Protein AF-A0A8S3VLT4-F1 (afdb_monomer)

pLDDT: mean 90.47, std 10.66, range [29.64, 97.94]

Organism: Mytilus edulis (NCBI:txid6550)

Sequence (235 aa):
MTTLDLNTYIQVQKKDVDQKLFLTAETSLQKIIKVVENHSSICNGHFSIKKLTPKGHVAAVRFNCDTDKHHSMLWSSSPYLPNGEYLANLRTFHGYICSGMLSVHYNRFANAAKIRHINKQKQQYMFQRYKNHIEQQYNESIESAVLEEIGMYDELTGINIMTDARHGWRKNAKDSSVVAIGEKIHKVLKCEHITKSDDSVSQRHEKLGTQRIYHYLEEQDIQVNVHSHDLKFEY

Radius of gyration: 27.28 Å; Cα contacts (8 Å, |Δi|>4): 319; chains: 1; bounding box: 60×40×78 Å

Secondary structure (DSSP, 8-state):
-------------GGGTTPPB----HHHHHHHHHHHHHHHTT-S--EEEEEEEEETTEEEEEEEESS-TT-EEEEESSPBPTTS-BHHHHHHHHHHHHTT--HHHHHHHHHHTTB----HHHHHHHHHHHHHHHHHHHHHHHHHHHHHHHTT-TT-S-EEEEEEEEE-SSTT-SEEEEEEEETTT--EEEEEEEETTT-S-GGGHHHHHHHHHHHHHHHTT--EEEEEE------

Nearest PDB structures (foldseek):
  6ozs-assembly1_A  TM=4.807E-01  e=3.535E-01  Mus musculus
  8fn2-assembly1_Q  TM=4.207E-01  e=2.064E-01  Borreliella burgdorferi B31
  6ozq-assembly1_A  TM=4.936E-01  e=5.371E-01  Mus musculus
  2pnz-assembly1_A  TM=4.239E-01  e=2.698E+00  Pyrococcus abyssi
  4xuu-assembly1_D  TM=3.527E-01  e=4.100E+00  Homo sapiens

Mean predicted aligned error: 7.4 Å

Structure (mmCIF, N/CA/C/O backbone):
data_AF-A0A8S3VLT4-F1
#
_entry.id   AF-A0A8S3VLT4-F1
#
loop_
_atom_site.group_PDB
_atom_site.id
_atom_site.type_symbol
_atom_site.label_atom_id
_atom_site.label_alt_id
_atom_site.label_comp_id
_atom_site.label_asym_id
_atom_site.label_entity_id
_atom_site.label_seq_id
_atom_site.pdbx_PDB_ins_code
_atom_site.Cartn_x
_atom_site.Cartn_y
_atom_site.Cartn_z
_atom_site.occupancy
_atom_site.B_iso_or_equiv
_atom_site.auth_seq_id
_atom_site.auth_comp_id
_atom_site.auth_asym_id
_atom_site.auth_atom_id
_atom_site.pdbx_PDB_model_num
ATOM 1 N N . MET A 1 1 ? 13.860 -20.037 -47.299 1.00 46.69 1 MET A N 1
ATOM 2 C CA . MET A 1 1 ? 12.750 -19.546 -46.457 1.00 46.69 1 MET A CA 1
ATOM 3 C C . MET A 1 1 ? 13.256 -19.478 -45.032 1.00 46.69 1 MET A C 1
ATOM 5 O O . MET A 1 1 ? 13.586 -20.516 -44.477 1.00 46.69 1 MET A O 1
ATOM 9 N N . THR A 1 2 ? 13.413 -18.281 -44.480 1.00 60.97 2 THR A N 1
ATOM 10 C CA . THR A 1 2 ? 13.720 -18.085 -43.059 1.00 60.97 2 THR A CA 1
ATOM 11 C C . THR A 1 2 ? 12.458 -18.410 -42.269 1.00 60.97 2 THR A C 1
ATOM 13 O O . THR A 1 2 ? 11.441 -17.739 -42.422 1.00 60.97 2 THR A O 1
ATOM 16 N N . THR A 1 3 ? 12.483 -19.484 -41.486 1.00 61.81 3 THR A N 1
ATOM 17 C CA . THR A 1 3 ? 11.421 -19.797 -40.526 1.00 61.81 3 THR A CA 1
ATOM 18 C C . THR A 1 3 ? 11.346 -18.679 -39.493 1.00 61.81 3 THR A C 1
ATOM 20 O O . THR A 1 3 ? 12.362 -18.346 -38.885 1.00 61.81 3 THR A O 1
ATOM 23 N N . LEU A 1 4 ? 10.159 -18.093 -39.308 1.00 71.56 4 LEU A N 1
ATOM 24 C CA . LEU A 1 4 ? 9.908 -17.203 -38.179 1.00 71.56 4 LEU A CA 1
ATOM 25 C C . LEU A 1 4 ? 10.062 -18.011 -36.889 1.00 71.56 4 LEU A C 1
ATOM 27 O O . LEU A 1 4 ? 9.310 -18.957 -36.658 1.00 71.56 4 LEU A O 1
ATOM 31 N N . ASP A 1 5 ? 11.027 -17.630 -36.058 1.00 77.12 5 ASP A N 1
ATOM 32 C CA . ASP A 1 5 ? 11.080 -18.093 -34.678 1.00 77.12 5 ASP A CA 1
ATOM 33 C C . ASP A 1 5 ? 10.006 -17.342 -33.882 1.00 77.12 5 ASP A C 1
ATOM 35 O O . ASP A 1 5 ? 10.125 -16.146 -33.614 1.00 77.12 5 ASP A O 1
ATOM 39 N N . LEU A 1 6 ? 8.909 -18.037 -33.584 1.00 81.12 6 LEU A N 1
ATOM 40 C CA . LEU A 1 6 ? 7.793 -17.518 -32.792 1.00 81.12 6 LEU A CA 1
ATOM 41 C C . LEU A 1 6 ? 7.941 -17.854 -31.302 1.00 81.12 6 LEU A C 1
ATOM 43 O O . LEU A 1 6 ? 7.006 -17.626 -30.530 1.00 81.12 6 LEU A O 1
ATOM 47 N N . ASN A 1 7 ? 9.076 -18.417 -30.876 1.00 81.81 7 ASN A N 1
ATOM 48 C CA . ASN A 1 7 ? 9.270 -18.774 -29.483 1.00 81.81 7 ASN A CA 1
ATOM 49 C C . ASN A 1 7 ? 9.505 -17.520 -28.631 1.00 81.81 7 ASN A C 1
ATOM 51 O O . ASN A 1 7 ? 10.539 -16.860 -28.706 1.00 81.81 7 ASN A O 1
ATOM 55 N N . THR A 1 8 ? 8.531 -17.193 -27.788 1.00 82.19 8 THR A N 1
ATOM 56 C CA . THR A 1 8 ? 8.594 -16.047 -26.871 1.00 82.19 8 THR A CA 1
ATOM 57 C C . THR A 1 8 ? 9.235 -16.393 -25.527 1.00 82.19 8 THR A C 1
ATOM 59 O O . THR A 1 8 ? 9.520 -15.496 -24.730 1.00 82.19 8 THR A O 1
ATOM 62 N N . TYR A 1 9 ? 9.484 -17.679 -25.259 1.00 85.50 9 TYR A N 1
ATOM 63 C CA . TYR A 1 9 ? 10.090 -18.139 -24.018 1.00 85.50 9 TYR A CA 1
ATOM 64 C C . TYR A 1 9 ? 11.610 -18.155 -24.130 1.00 85.50 9 TYR A C 1
ATOM 66 O O . TYR A 1 9 ? 12.191 -18.879 -24.936 1.00 85.50 9 TYR A O 1
ATOM 74 N N . ILE A 1 10 ? 12.263 -17.403 -23.247 1.00 87.19 10 ILE A N 1
ATOM 75 C CA . ILE A 1 10 ? 13.718 -17.410 -23.112 1.00 87.19 10 ILE A CA 1
ATOM 76 C C . ILE A 1 10 ? 14.067 -18.147 -21.823 1.00 87.19 10 ILE A C 1
ATOM 78 O O . ILE A 1 10 ? 13.782 -17.668 -20.723 1.00 87.19 10 ILE A O 1
ATOM 82 N N . GLN A 1 11 ? 14.704 -19.312 -21.947 1.00 90.06 11 GLN A N 1
ATOM 83 C CA . GLN A 1 11 ? 15.273 -19.996 -20.792 1.00 90.06 11 GLN A CA 1
ATOM 84 C C . GLN A 1 11 ? 16.496 -19.216 -20.300 1.00 90.06 11 GLN A C 1
ATOM 86 O O . GLN A 1 11 ? 17.502 -19.084 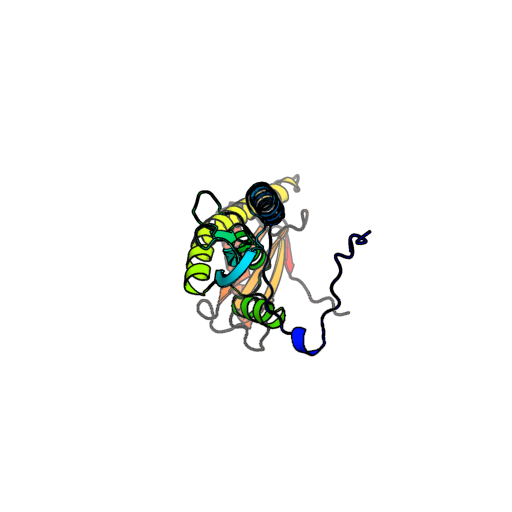-20.997 1.00 90.06 11 GLN A O 1
ATOM 91 N N . VAL A 1 12 ? 16.398 -18.683 -19.085 1.00 90.69 12 VAL A N 1
ATOM 92 C CA . VAL A 1 12 ? 17.454 -17.868 -18.480 1.00 90.69 12 VAL A CA 1
ATOM 93 C C . VAL A 1 12 ? 18.617 -18.763 -18.041 1.00 90.69 12 VAL A C 1
ATOM 95 O O . VAL A 1 12 ? 18.419 -19.819 -17.439 1.00 90.69 12 VAL A O 1
ATOM 98 N N . GLN A 1 13 ? 19.847 -18.339 -18.331 1.00 93.56 13 GLN A N 1
ATOM 99 C CA . GLN A 1 13 ? 21.063 -19.022 -17.888 1.00 93.56 13 GLN A CA 1
ATOM 100 C C . GLN A 1 13 ? 21.268 -18.833 -16.377 1.00 93.56 13 GLN A C 1
ATOM 102 O O . GLN A 1 13 ? 20.897 -17.805 -15.813 1.00 93.56 13 GLN A O 1
ATOM 107 N N . LYS A 1 14 ? 21.962 -19.768 -15.712 1.00 92.69 14 LYS A N 1
ATOM 108 C CA . LYS A 1 14 ? 22.226 -19.688 -14.258 1.00 92.69 14 LYS A CA 1
ATOM 109 C C . LYS A 1 14 ? 22.913 -18.381 -13.831 1.00 92.69 14 LYS A C 1
ATOM 111 O O . LYS A 1 14 ? 22.680 -17.905 -12.729 1.00 92.69 14 LYS A O 1
ATOM 116 N N . LYS A 1 15 ? 23.744 -17.792 -14.695 1.00 93.12 15 LYS A N 1
ATOM 117 C CA . LYS A 1 15 ? 24.433 -16.514 -14.436 1.00 93.12 15 LYS A CA 1
ATOM 118 C C . LYS A 1 15 ? 23.502 -15.291 -14.451 1.00 93.12 15 LYS A C 1
ATOM 120 O O . LYS A 1 15 ? 23.856 -14.262 -13.890 1.00 93.12 15 LYS A O 1
ATOM 125 N N . ASP A 1 16 ? 22.329 -15.411 -15.071 1.00 89.56 16 ASP A N 1
ATOM 126 C CA . ASP A 1 16 ? 21.404 -14.303 -15.329 1.00 89.56 16 ASP A CA 1
ATOM 127 C C . ASP A 1 16 ? 20.185 -14.320 -14.382 1.00 89.56 16 ASP A C 1
ATOM 129 O O . ASP A 1 16 ? 19.284 -13.490 -14.501 1.00 89.56 16 ASP A O 1
ATOM 133 N N . VAL A 1 17 ? 20.151 -15.234 -13.401 1.00 88.56 17 VAL A N 1
ATOM 134 C CA . VAL A 1 17 ? 19.040 -15.356 -12.431 1.00 88.56 17 VAL A CA 1
ATOM 135 C C . VAL A 1 17 ? 18.863 -14.117 -11.549 1.00 88.56 17 VAL A C 1
ATOM 137 O O . VAL A 1 17 ? 17.756 -13.834 -11.104 1.00 88.56 17 VAL A O 1
ATOM 140 N N . ASP A 1 18 ? 19.932 -13.347 -11.337 1.00 87.81 18 ASP A N 1
ATOM 141 C CA . ASP A 1 18 ? 19.933 -12.104 -10.555 1.00 87.81 18 ASP A CA 1
ATOM 142 C C . ASP A 1 18 ? 19.637 -10.852 -11.406 1.00 87.81 18 ASP A C 1
ATOM 144 O O . ASP A 1 18 ? 19.953 -9.720 -11.011 1.00 87.81 18 ASP A O 1
ATOM 148 N N . GLN A 1 19 ? 19.044 -11.022 -12.592 1.00 89.69 19 GLN A N 1
ATOM 149 C CA . GLN A 1 19 ? 18.658 -9.895 -13.434 1.00 89.69 19 GLN A CA 1
ATOM 150 C C . GLN A 1 19 ? 17.701 -8.933 -12.714 1.00 89.69 19 GLN A C 1
ATOM 152 O O . GLN A 1 19 ? 16.891 -9.302 -11.864 1.00 89.69 19 GLN A O 1
ATOM 157 N N . LYS A 1 20 ? 17.795 -7.649 -13.068 1.00 88.81 20 LYS A N 1
ATOM 158 C CA . LYS A 1 20 ? 16.944 -6.608 -12.482 1.00 88.81 20 LYS A CA 1
ATOM 159 C C . LYS A 1 20 ? 15.522 -6.753 -13.011 1.00 88.81 20 LYS A C 1
ATOM 161 O O . LYS A 1 20 ? 15.319 -6.690 -14.221 1.00 88.81 20 LYS A O 1
ATOM 166 N N . LEU A 1 21 ? 14.558 -6.844 -12.103 1.00 94.06 21 LEU A N 1
ATOM 167 C CA . LEU A 1 21 ? 13.145 -6.945 -12.444 1.00 94.06 21 LEU A CA 1
ATOM 168 C C . LEU A 1 21 ? 12.443 -5.590 -12.304 1.00 94.06 21 LEU A C 1
ATOM 170 O O . LEU A 1 21 ? 12.735 -4.795 -11.402 1.00 94.06 21 LEU A O 1
ATOM 174 N N . PHE A 1 22 ? 11.504 -5.339 -13.214 1.00 95.31 22 PHE A N 1
ATOM 175 C CA . PHE A 1 22 ? 10.683 -4.132 -13.257 1.00 95.31 22 PHE A CA 1
ATOM 176 C C . PHE A 1 22 ? 9.229 -4.504 -13.504 1.00 95.31 22 PHE A C 1
ATOM 178 O O . PHE A 1 22 ? 8.933 -5.469 -14.209 1.00 95.31 22 PHE A O 1
ATOM 185 N N . LEU A 1 23 ? 8.323 -3.710 -12.947 1.00 96.25 23 LEU A N 1
ATOM 186 C CA . LEU A 1 23 ? 6.898 -3.885 -13.172 1.00 96.25 23 LEU A CA 1
ATOM 187 C C . LEU A 1 23 ? 6.503 -3.202 -14.470 1.00 96.25 23 LEU A C 1
ATOM 189 O O . LEU A 1 23 ? 6.864 -2.046 -14.702 1.00 96.25 23 LEU A O 1
ATOM 193 N N . THR A 1 24 ? 5.737 -3.921 -15.285 1.00 97.06 24 THR A N 1
ATOM 194 C CA . THR A 1 24 ? 5.300 -3.431 -16.586 1.00 97.06 24 THR A CA 1
ATOM 195 C C . THR A 1 24 ? 3.781 -3.438 -16.685 1.00 97.06 24 THR A C 1
ATOM 197 O O . THR A 1 24 ? 3.134 -4.406 -16.299 1.00 97.06 24 THR A O 1
ATOM 200 N N . ALA A 1 25 ? 3.209 -2.348 -17.189 1.00 97.62 25 ALA A N 1
ATOM 201 C CA . ALA A 1 25 ? 1.794 -2.257 -17.517 1.00 97.62 25 ALA A CA 1
ATOM 202 C C . ALA A 1 25 ? 1.543 -2.731 -18.953 1.00 97.62 25 ALA A C 1
ATOM 204 O O . ALA A 1 25 ? 2.330 -2.447 -19.858 1.00 97.62 25 ALA A O 1
ATOM 205 N N . GLU A 1 26 ? 0.403 -3.379 -19.178 1.00 97.38 26 GLU A N 1
ATOM 206 C CA . GLU A 1 26 ? -0.002 -3.874 -20.497 1.00 97.38 26 GLU A CA 1
ATOM 207 C C . GLU A 1 26 ? 0.014 -2.772 -21.568 1.00 97.38 26 GLU A C 1
ATOM 209 O O . GLU A 1 26 ? 0.585 -2.942 -22.643 1.00 97.38 26 GLU A O 1
ATOM 214 N N . THR A 1 27 ? -0.517 -1.591 -21.248 1.00 97.12 27 THR A N 1
ATOM 215 C CA . THR A 1 27 ? -0.545 -0.447 -22.171 1.00 97.12 27 THR A CA 1
ATOM 216 C C . THR A 1 27 ? 0.854 0.032 -22.566 1.00 97.12 27 THR A C 1
ATOM 218 O O . THR A 1 27 ? 1.070 0.440 -23.708 1.00 97.12 27 THR A O 1
ATOM 221 N N . SER A 1 28 ? 1.834 -0.065 -21.662 1.00 97.44 28 SER A N 1
ATOM 222 C CA . SER A 1 28 ? 3.240 0.221 -21.965 1.00 97.44 28 SER A CA 1
ATOM 223 C C . SER A 1 28 ? 3.847 -0.815 -22.917 1.00 97.44 28 SER A C 1
ATOM 225 O O . SER A 1 28 ? 4.626 -0.429 -23.792 1.00 97.44 28 SER A O 1
ATOM 227 N N . LEU A 1 29 ? 3.489 -2.099 -22.791 1.00 96.69 29 LEU A N 1
ATOM 228 C CA . LEU A 1 29 ? 3.916 -3.153 -23.727 1.00 96.69 29 LEU A CA 1
ATOM 229 C C . LEU A 1 29 ? 3.300 -2.955 -25.114 1.00 96.69 29 LEU A C 1
ATOM 231 O O . LEU A 1 29 ? 4.009 -2.930 -26.115 1.00 96.69 29 LEU A O 1
ATOM 235 N N . GLN A 1 30 ? 1.994 -2.714 -25.187 1.00 97.06 30 GLN A N 1
ATOM 236 C CA . GLN A 1 30 ? 1.330 -2.432 -26.462 1.00 97.06 30 GLN A CA 1
ATOM 237 C C . GLN A 1 30 ? 1.942 -1.207 -27.154 1.00 97.06 30 GLN A C 1
ATOM 239 O O . GLN A 1 30 ? 2.112 -1.184 -28.373 1.00 97.06 30 GLN A O 1
ATOM 244 N N . LYS A 1 31 ? 2.314 -0.179 -26.379 1.00 95.94 31 LYS A N 1
ATOM 245 C CA . LYS A 1 31 ? 2.940 1.023 -26.932 1.00 95.94 31 LYS A CA 1
ATOM 246 C C . LYS A 1 31 ? 4.326 0.746 -27.512 1.00 95.94 31 LYS A C 1
ATOM 248 O O . LYS A 1 31 ? 4.621 1.315 -28.559 1.00 95.94 31 LYS A O 1
ATOM 253 N N . ILE A 1 32 ? 5.165 -0.084 -26.878 1.00 96.31 32 ILE A N 1
ATOM 254 C CA . ILE A 1 32 ? 6.497 -0.381 -27.436 1.00 96.31 32 ILE A CA 1
ATOM 255 C C . ILE A 1 32 ? 6.392 -1.181 -28.732 1.00 96.31 32 ILE A C 1
ATOM 257 O O . ILE A 1 32 ? 7.091 -0.844 -29.681 1.00 96.31 32 ILE A O 1
ATOM 261 N N . ILE A 1 33 ? 5.466 -2.143 -28.807 1.00 96.00 33 ILE A N 1
ATOM 262 C CA . ILE A 1 33 ? 5.213 -2.929 -30.024 1.00 96.00 33 ILE A CA 1
ATOM 263 C C . ILE A 1 33 ? 4.851 -1.993 -31.182 1.00 96.00 33 ILE A C 1
ATOM 265 O O . ILE A 1 33 ? 5.565 -1.959 -32.179 1.00 96.00 33 ILE A O 1
ATOM 269 N N . LYS A 1 34 ? 3.848 -1.123 -30.993 1.00 96.38 34 LYS A N 1
ATOM 270 C CA . LYS A 1 34 ? 3.429 -0.146 -32.016 1.00 96.38 34 LYS A CA 1
ATOM 271 C C . LYS A 1 34 ? 4.560 0.777 -32.469 1.00 96.38 34 LYS A C 1
ATOM 273 O O . LYS A 1 34 ? 4.626 1.159 -33.631 1.00 96.38 34 LYS A O 1
ATOM 278 N N . VAL A 1 35 ? 5.438 1.194 -31.554 1.00 95.06 35 VAL A N 1
ATOM 279 C CA . VAL A 1 35 ? 6.568 2.068 -31.908 1.00 95.06 35 VAL A CA 1
ATOM 280 C C . VAL A 1 35 ? 7.613 1.315 -32.732 1.00 95.06 35 VAL A C 1
ATOM 282 O O . VAL A 1 35 ? 8.141 1.881 -33.687 1.00 95.06 35 VAL A O 1
ATOM 285 N N . VAL A 1 36 ? 7.891 0.054 -32.396 1.00 95.25 36 VAL A N 1
ATOM 286 C CA . VAL A 1 36 ? 8.813 -0.797 -33.160 1.00 95.25 36 VAL A CA 1
ATOM 287 C C . VAL A 1 36 ? 8.248 -1.099 -34.549 1.00 95.25 36 VAL A C 1
ATOM 289 O O . VAL A 1 36 ? 8.971 -0.936 -35.529 1.00 95.25 36 VAL A O 1
ATOM 292 N N . GLU A 1 37 ? 6.962 -1.444 -34.652 1.00 95.75 37 GLU A N 1
ATOM 293 C CA . GLU A 1 37 ? 6.266 -1.653 -35.931 1.00 95.75 37 GLU A CA 1
ATOM 294 C C . GLU A 1 37 ? 6.347 -0.400 -36.813 1.00 95.75 37 GLU A C 1
ATOM 296 O O . GLU A 1 37 ? 6.832 -0.461 -37.944 1.00 95.75 37 GLU A O 1
ATOM 301 N N . ASN A 1 38 ? 5.986 0.765 -36.266 1.00 95.31 38 ASN A N 1
ATOM 302 C CA . ASN A 1 38 ? 6.064 2.030 -36.996 1.00 95.31 38 ASN A CA 1
ATOM 303 C C . ASN A 1 38 ? 7.494 2.347 -37.451 1.00 95.31 38 ASN A C 1
ATOM 305 O O . ASN A 1 38 ? 7.691 2.758 -38.590 1.00 95.31 38 ASN A O 1
ATOM 309 N N . HIS A 1 39 ? 8.500 2.134 -36.598 1.00 96.25 39 HIS A N 1
ATOM 310 C CA . HIS A 1 39 ? 9.898 2.342 -36.979 1.00 96.25 39 HIS A CA 1
ATOM 311 C C . HIS A 1 39 ? 10.328 1.413 -38.118 1.00 96.25 39 HIS A C 1
ATOM 313 O O . HIS A 1 39 ? 10.947 1.876 -39.073 1.00 96.25 39 HIS A O 1
ATOM 319 N N . SER A 1 40 ? 9.960 0.131 -38.053 1.00 94.88 40 SER A N 1
ATOM 320 C CA . SER A 1 40 ? 10.314 -0.849 -39.086 1.00 94.88 40 SER A CA 1
ATOM 321 C C . SER A 1 40 ? 9.724 -0.524 -40.463 1.00 94.88 40 SER A C 1
ATOM 323 O O . SER A 1 40 ? 10.303 -0.895 -41.477 1.00 94.88 40 SER A O 1
ATOM 325 N N . SER A 1 41 ? 8.617 0.228 -40.514 1.00 95.88 41 SER A N 1
ATOM 326 C CA . SER A 1 41 ? 8.016 0.674 -41.779 1.00 95.88 41 SER A CA 1
ATOM 327 C C . SER A 1 41 ? 8.801 1.784 -42.493 1.00 95.88 41 SER A C 1
ATOM 329 O O . SER A 1 41 ? 8.616 1.982 -43.691 1.00 95.88 41 SER A O 1
ATOM 331 N N . ILE A 1 42 ? 9.677 2.502 -41.777 1.00 96.00 42 ILE A N 1
ATOM 332 C CA . ILE A 1 42 ? 10.423 3.662 -42.301 1.00 96.00 42 ILE A CA 1
ATOM 333 C C . ILE A 1 42 ? 11.945 3.494 -42.239 1.00 96.00 42 ILE A C 1
ATOM 335 O O . ILE A 1 42 ? 12.676 4.281 -42.836 1.00 96.00 42 ILE A O 1
ATOM 339 N N . CYS A 1 43 ? 12.445 2.509 -41.492 1.00 96.25 43 CYS A N 1
ATOM 340 C CA . CYS A 1 43 ? 13.866 2.306 -41.258 1.00 96.25 43 CYS A CA 1
ATOM 341 C C . CYS A 1 43 ? 14.182 0.813 -41.140 1.00 96.25 43 CYS A C 1
ATOM 343 O O . CYS A 1 43 ? 13.578 0.109 -40.335 1.00 96.25 43 CYS A O 1
ATOM 345 N N . ASN A 1 44 ? 15.192 0.358 -41.886 1.00 95.31 44 ASN A N 1
ATOM 346 C CA . ASN A 1 44 ? 15.677 -1.027 -41.840 1.00 95.31 44 ASN A CA 1
ATOM 347 C C . ASN A 1 44 ? 16.581 -1.320 -40.628 1.00 95.31 44 ASN A C 1
ATOM 349 O O . ASN A 1 44 ? 17.069 -2.438 -40.491 1.00 95.31 44 ASN A O 1
ATOM 353 N N . GLY A 1 45 ? 16.848 -0.320 -39.784 1.00 94.94 45 GLY A N 1
ATOM 354 C CA . GLY A 1 45 ? 17.680 -0.479 -38.597 1.00 94.94 45 GLY A CA 1
ATOM 355 C C . GLY A 1 45 ? 16.936 -1.078 -37.405 1.00 94.94 45 GLY A C 1
ATOM 356 O O . GLY A 1 45 ? 15.702 -1.112 -37.356 1.00 94.94 45 GLY A O 1
ATOM 357 N N . HIS A 1 46 ? 17.691 -1.500 -36.395 1.00 95.25 46 HIS A N 1
ATOM 358 C CA . HIS A 1 46 ? 17.154 -2.081 -35.169 1.00 95.25 46 HIS A CA 1
ATOM 359 C C . HIS A 1 46 ? 17.347 -1.158 -33.969 1.00 95.25 46 HIS A C 1
ATOM 361 O O . HIS A 1 46 ? 18.388 -0.523 -33.781 1.00 95.25 46 HIS A O 1
ATOM 367 N N . PHE A 1 47 ? 16.334 -1.109 -33.103 1.00 95.94 47 PHE A N 1
ATOM 368 C CA . PHE A 1 47 ? 16.466 -0.434 -31.821 1.00 95.94 47 PHE A CA 1
ATOM 369 C C . PHE A 1 47 ? 17.306 -1.267 -30.858 1.00 95.94 47 PHE A C 1
ATOM 371 O O . PHE A 1 47 ? 16.966 -2.399 -30.522 1.00 95.94 47 PHE A O 1
ATOM 378 N N . SER A 1 48 ? 18.360 -0.650 -30.335 1.00 95.75 48 SER A N 1
ATOM 379 C CA . SER A 1 48 ? 19.167 -1.189 -29.245 1.00 95.75 48 SER A CA 1
ATOM 380 C C . SER A 1 48 ? 18.977 -0.361 -27.975 1.00 95.75 48 SER A C 1
ATOM 382 O O . SER A 1 48 ? 18.731 0.850 -28.018 1.00 95.75 48 SER A O 1
ATOM 384 N N . ILE A 1 49 ? 19.074 -1.011 -26.813 1.00 96.31 49 ILE A N 1
ATOM 385 C CA . ILE A 1 49 ? 19.015 -0.323 -25.521 1.00 96.31 49 ILE A CA 1
ATOM 386 C C . ILE A 1 49 ? 20.296 0.498 -25.345 1.00 96.31 49 ILE A C 1
ATOM 388 O O . ILE A 1 49 ? 21.378 -0.054 -25.173 1.00 96.31 49 ILE A O 1
ATOM 392 N N . LYS A 1 50 ? 20.168 1.827 -25.307 1.00 96.19 50 LYS A N 1
ATOM 393 C CA . LYS A 1 50 ? 21.286 2.743 -25.030 1.00 96.19 50 LYS A CA 1
ATOM 394 C C . LYS A 1 50 ? 21.440 3.040 -23.544 1.00 96.19 50 LYS A C 1
ATOM 396 O O . LYS A 1 50 ? 22.550 3.187 -23.041 1.00 96.19 50 LYS A O 1
ATOM 401 N N . LYS A 1 51 ? 20.323 3.213 -22.835 1.00 96.62 51 LYS A N 1
ATOM 402 C CA . LYS A 1 51 ? 20.335 3.544 -21.404 1.00 96.62 51 LYS A CA 1
ATOM 403 C C . LYS A 1 51 ? 19.100 3.002 -20.712 1.00 96.62 51 LYS A C 1
ATOM 405 O O . LYS A 1 51 ? 17.987 3.309 -21.122 1.00 96.62 51 LYS A O 1
ATOM 410 N N . LEU A 1 52 ? 19.301 2.307 -19.599 1.00 96.06 52 LEU A N 1
ATOM 411 C CA . LEU A 1 52 ? 18.235 1.895 -18.693 1.00 96.06 52 LEU A CA 1
ATOM 412 C C . LEU A 1 52 ? 18.336 2.700 -17.396 1.00 96.06 52 LEU A C 1
ATOM 414 O O . LEU A 1 52 ? 19.356 2.670 -16.709 1.00 96.06 52 LEU A O 1
ATOM 418 N N . THR A 1 53 ? 17.274 3.428 -17.060 1.00 95.75 53 THR A N 1
ATOM 419 C CA . THR A 1 53 ? 17.187 4.250 -15.849 1.00 95.75 53 THR A CA 1
ATOM 420 C C . THR A 1 53 ? 16.071 3.72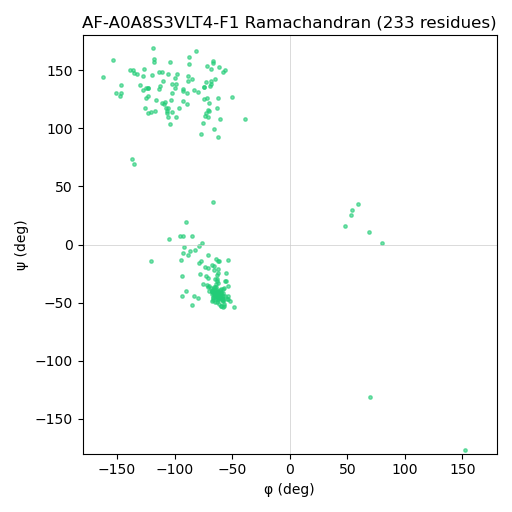5 -14.945 1.00 95.75 53 THR A C 1
ATOM 422 O O . THR A 1 53 ? 14.903 3.804 -15.324 1.00 95.75 53 THR A O 1
ATOM 425 N N . PRO A 1 54 ? 16.385 3.219 -13.742 1.00 94.88 54 PRO A N 1
ATOM 426 C CA . PRO A 1 54 ? 15.365 2.801 -12.789 1.00 94.88 54 PRO A CA 1
ATOM 427 C C . PRO A 1 54 ? 14.655 4.018 -12.173 1.00 94.88 54 PRO A C 1
ATOM 429 O O . PRO A 1 54 ? 15.291 5.019 -11.832 1.00 94.88 54 PRO A O 1
ATOM 432 N N . LYS A 1 55 ? 13.336 3.924 -12.004 1.00 94.94 55 LYS A N 1
ATOM 433 C CA . LYS A 1 55 ? 12.454 4.951 -11.430 1.00 94.94 55 LYS A CA 1
ATOM 434 C C . LYS A 1 55 ? 11.456 4.301 -10.463 1.00 94.94 55 LYS A C 1
ATOM 436 O O . LYS A 1 55 ? 10.276 4.156 -10.769 1.00 94.94 55 LYS A O 1
ATOM 441 N N . GLY A 1 56 ? 11.932 3.896 -9.286 1.00 94.69 56 GLY A N 1
ATOM 442 C CA . GLY A 1 56 ? 11.146 3.043 -8.388 1.00 94.69 56 GLY A CA 1
ATOM 443 C C . GLY A 1 56 ? 11.017 1.644 -8.986 1.00 94.69 56 GLY A C 1
ATOM 444 O O . GLY A 1 56 ? 12.014 1.114 -9.465 1.00 94.69 56 GLY A O 1
ATOM 445 N N . HIS A 1 57 ? 9.807 1.091 -9.032 1.00 96.19 57 HIS A N 1
ATOM 446 C CA . HIS A 1 57 ? 9.509 -0.211 -9.644 1.00 96.19 57 HIS A CA 1
ATOM 447 C C . HIS A 1 57 ? 9.583 -0.216 -11.179 1.00 96.19 57 HIS A C 1
ATOM 449 O O . HIS A 1 57 ? 9.496 -1.273 -11.799 1.00 96.19 57 HIS A O 1
ATOM 455 N N . VAL A 1 58 ? 9.722 0.959 -11.794 1.00 97.06 58 VAL A N 1
ATOM 456 C CA . VAL A 1 58 ? 9.606 1.172 -13.240 1.00 97.06 58 VAL A CA 1
ATOM 457 C C . VAL A 1 58 ? 10.984 1.310 -13.879 1.00 97.06 58 VAL A C 1
ATOM 459 O O . VAL A 1 58 ? 11.861 2.004 -13.361 1.00 97.06 58 VAL A O 1
ATOM 462 N N . ALA A 1 59 ? 11.174 0.689 -15.038 1.00 96.88 59 ALA A N 1
ATOM 463 C CA . ALA A 1 59 ? 12.260 0.993 -15.963 1.00 96.88 59 ALA A CA 1
ATOM 464 C C . ALA A 1 59 ? 11.854 2.094 -16.949 1.00 96.88 59 ALA A C 1
ATOM 466 O O . ALA A 1 59 ? 10.818 1.978 -17.608 1.00 96.88 59 ALA A O 1
ATOM 467 N N . ALA A 1 60 ? 12.712 3.106 -17.089 1.00 96.88 60 ALA A N 1
ATOM 468 C CA . ALA A 1 60 ? 12.716 4.049 -18.202 1.00 96.88 60 ALA A CA 1
ATOM 469 C C . ALA A 1 60 ? 13.911 3.735 -19.117 1.00 96.88 60 ALA A C 1
ATOM 471 O O . ALA A 1 60 ? 15.069 3.845 -18.700 1.00 96.88 60 ALA A O 1
ATOM 472 N N . VAL A 1 61 ? 13.638 3.322 -20.351 1.00 97.38 61 VAL A N 1
ATOM 473 C CA . VAL A 1 61 ? 14.623 2.796 -21.300 1.00 97.38 61 VAL A CA 1
ATOM 474 C C . VAL A 1 61 ? 14.720 3.717 -22.508 1.00 97.38 61 VAL A C 1
ATOM 476 O O . VAL A 1 61 ? 13.723 4.005 -23.166 1.00 97.38 61 VAL A O 1
ATOM 479 N N . ARG A 1 62 ? 15.932 4.192 -22.800 1.00 97.38 62 ARG A N 1
ATOM 480 C CA . ARG A 1 62 ? 16.248 4.911 -24.032 1.00 97.38 62 ARG A CA 1
ATOM 481 C C . ARG A 1 62 ? 16.758 3.920 -25.064 1.00 97.38 62 ARG A C 1
ATOM 483 O O . ARG A 1 62 ? 17.770 3.259 -24.815 1.00 97.38 62 ARG A O 1
ATOM 490 N N . PHE A 1 63 ? 16.095 3.890 -26.208 1.00 97.38 63 PHE A N 1
ATOM 491 C CA . PHE A 1 63 ? 16.503 3.125 -27.374 1.00 97.38 63 PHE A CA 1
ATOM 492 C C . PHE A 1 63 ? 17.065 4.049 -28.450 1.00 97.38 63 PHE A C 1
ATOM 494 O O . PHE A 1 63 ? 16.600 5.182 -28.604 1.00 97.38 63 PHE A O 1
ATOM 501 N N . ASN A 1 64 ? 18.042 3.544 -29.196 1.00 97.31 64 ASN A N 1
ATOM 502 C CA . ASN A 1 64 ? 18.610 4.196 -30.370 1.00 97.31 64 ASN A CA 1
ATOM 503 C C . ASN A 1 64 ? 18.642 3.196 -31.526 1.00 97.31 64 ASN A C 1
ATOM 505 O O . ASN A 1 64 ? 19.000 2.035 -31.314 1.00 97.31 64 ASN A O 1
ATOM 509 N N . CYS A 1 65 ? 18.268 3.652 -32.717 1.00 97.38 65 CYS A N 1
ATOM 510 C CA . CYS A 1 65 ? 18.464 2.881 -33.933 1.00 97.38 65 CYS A CA 1
ATOM 511 C C . CYS A 1 65 ? 19.965 2.787 -34.242 1.00 97.38 65 CYS A C 1
ATOM 513 O O . CYS A 1 65 ? 20.725 3.735 -34.009 1.00 97.38 65 CYS A O 1
ATOM 515 N N . ASP A 1 66 ? 20.391 1.620 -34.709 1.00 96.06 66 ASP A N 1
ATOM 516 C CA . ASP A 1 66 ? 21.766 1.343 -35.130 1.00 96.06 66 ASP A CA 1
ATOM 517 C C . ASP A 1 66 ? 22.148 2.043 -36.445 1.00 96.06 66 ASP A C 1
ATOM 519 O O . ASP A 1 66 ? 23.309 2.408 -36.630 1.00 96.06 66 ASP A O 1
ATOM 523 N N . THR A 1 67 ? 21.169 2.274 -37.318 1.00 96.19 67 THR A N 1
ATOM 524 C CA . THR A 1 67 ? 21.362 2.800 -38.672 1.00 96.19 67 THR A CA 1
ATOM 525 C C . THR A 1 67 ? 21.223 4.319 -38.712 1.00 96.19 67 THR A C 1
ATOM 527 O O . THR A 1 67 ? 22.068 4.998 -39.292 1.00 96.19 67 THR A O 1
ATOM 530 N N . ASP A 1 68 ? 20.204 4.875 -38.048 1.00 95.25 68 ASP A N 1
ATOM 531 C CA . ASP A 1 68 ? 19.998 6.324 -37.955 1.00 95.25 68 ASP A CA 1
ATOM 532 C C . ASP A 1 68 ? 19.948 6.796 -36.498 1.00 95.25 68 ASP A C 1
ATOM 534 O O . ASP A 1 68 ? 19.008 6.531 -35.749 1.00 95.25 68 ASP A O 1
ATOM 538 N N . LYS A 1 69 ? 20.951 7.577 -36.089 1.00 90.38 69 LYS A N 1
ATOM 539 C CA . LYS A 1 69 ? 21.052 8.102 -34.720 1.00 90.38 69 LYS A CA 1
ATOM 540 C C . LYS A 1 69 ? 19.943 9.098 -34.364 1.00 90.38 69 LYS A C 1
ATOM 542 O O . LYS A 1 69 ? 19.737 9.324 -33.167 1.00 90.38 69 LYS A O 1
ATOM 547 N N . HIS A 1 70 ? 19.251 9.678 -35.347 1.00 93.25 70 HIS A N 1
ATOM 548 C CA . HIS A 1 70 ? 18.102 10.559 -35.118 1.00 93.25 70 HIS A CA 1
ATOM 549 C C . HIS A 1 70 ? 16.870 9.773 -34.664 1.00 93.25 70 HIS A C 1
ATOM 551 O O . HIS A 1 70 ? 16.052 10.293 -33.901 1.00 93.25 70 HIS A O 1
ATOM 557 N N . HIS A 1 71 ? 16.770 8.494 -35.038 1.00 95.00 71 HIS A N 1
ATOM 558 C CA . HIS A 1 71 ? 15.733 7.601 -34.540 1.00 95.00 71 HIS A CA 1
ATOM 559 C C . HIS A 1 71 ? 16.090 7.164 -33.118 1.00 95.00 71 HIS A C 1
ATOM 561 O O . HIS A 1 71 ? 16.845 6.218 -32.868 1.00 95.00 71 HIS A O 1
ATOM 567 N N . SER A 1 72 ? 15.541 7.888 -32.148 1.00 95.38 72 SER A N 1
ATOM 568 C CA . SER A 1 72 ? 15.652 7.553 -30.734 1.00 95.38 72 SER A CA 1
ATOM 569 C C . SER A 1 72 ? 14.296 7.642 -30.059 1.00 95.38 72 SER A C 1
ATOM 571 O O . SER A 1 72 ? 13.457 8.468 -30.414 1.00 95.38 72 SER A O 1
ATOM 573 N N . MET A 1 73 ? 14.077 6.786 -29.068 1.00 95.50 73 MET A N 1
ATOM 574 C CA . MET A 1 73 ? 12.835 6.783 -28.307 1.00 95.50 73 MET A CA 1
ATOM 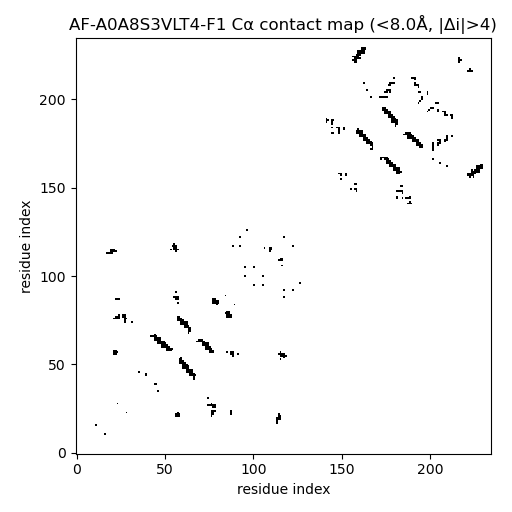575 C C . MET A 1 73 ? 13.103 6.575 -26.824 1.00 95.50 73 MET A C 1
ATOM 577 O O . MET A 1 73 ? 14.061 5.909 -26.420 1.00 95.50 73 MET A O 1
ATOM 581 N N . LEU A 1 74 ? 12.227 7.143 -26.003 1.00 96.12 74 LEU A N 1
ATOM 582 C CA . LEU A 1 74 ? 12.153 6.854 -24.581 1.00 96.12 74 LEU A CA 1
ATOM 583 C C . LEU A 1 74 ? 10.892 6.036 -24.330 1.00 96.12 74 LEU A C 1
ATOM 585 O O . LEU A 1 74 ? 9.786 6.477 -24.631 1.00 96.12 74 LEU A O 1
ATOM 589 N N . TRP A 1 75 ? 11.066 4.861 -23.749 1.00 97.06 75 TRP A N 1
ATOM 590 C CA . TRP A 1 75 ? 9.976 4.021 -23.287 1.00 97.06 75 TRP A CA 1
ATOM 591 C C . TRP A 1 75 ? 10.000 3.917 -21.772 1.00 97.06 75 TRP A C 1
ATOM 593 O O . TRP A 1 75 ? 11.060 3.927 -21.146 1.00 97.06 75 TRP A O 1
ATOM 603 N N . SER A 1 76 ? 8.821 3.777 -21.185 1.00 97.44 76 SER A N 1
ATOM 604 C CA . SER A 1 76 ? 8.657 3.457 -19.778 1.00 97.44 76 SER A CA 1
ATOM 605 C C . SER A 1 76 ? 7.793 2.213 -19.648 1.00 97.44 76 SER A C 1
ATOM 607 O O . SER A 1 76 ? 6.725 2.124 -20.254 1.00 97.44 76 SER A O 1
ATOM 609 N N . SER A 1 77 ? 8.227 1.295 -18.789 1.00 97.75 77 SER A N 1
ATOM 610 C CA . SER A 1 77 ? 7.463 0.095 -18.414 1.00 97.75 77 SER A CA 1
ATOM 611 C C . SER A 1 77 ? 6.125 0.412 -17.735 1.00 97.75 77 SER A C 1
ATOM 613 O O . SER A 1 77 ? 5.251 -0.441 -17.677 1.00 97.75 77 SER A O 1
ATOM 615 N N . SER A 1 78 ? 5.896 1.650 -17.298 1.00 97.94 78 SER A N 1
ATOM 616 C CA . SER A 1 78 ? 4.601 2.101 -16.782 1.00 97.94 78 SER A CA 1
ATOM 617 C C . SER A 1 78 ? 4.129 3.369 -17.491 1.00 97.94 78 SER A C 1
ATOM 619 O O . SER A 1 78 ? 4.962 4.251 -17.739 1.00 97.94 78 SER A O 1
ATOM 621 N N . PRO A 1 79 ? 2.811 3.537 -17.718 1.00 97.00 79 PRO A N 1
ATOM 622 C CA . PRO A 1 79 ? 2.249 4.815 -18.123 1.00 97.00 79 PRO A CA 1
ATOM 623 C C . PRO A 1 79 ? 2.380 5.843 -16.995 1.00 97.00 79 PRO A C 1
ATOM 625 O O . PRO A 1 79 ? 2.509 5.486 -15.812 1.00 97.00 79 PRO A O 1
ATOM 628 N N . TYR A 1 80 ? 2.328 7.113 -17.391 1.00 95.31 80 TYR A N 1
ATOM 629 C CA . TYR A 1 80 ? 2.205 8.249 -16.488 1.00 95.31 80 TYR A CA 1
ATOM 630 C C . TYR A 1 80 ? 0.736 8.542 -16.218 1.00 95.31 80 TYR A C 1
ATOM 632 O O . TYR A 1 80 ? -0.103 8.475 -17.115 1.00 95.31 80 TYR A O 1
ATOM 640 N N . LEU A 1 81 ? 0.445 8.887 -14.975 1.00 93.94 81 LEU A N 1
ATOM 641 C CA . LEU A 1 81 ? -0.841 9.410 -14.554 1.00 93.94 81 LEU A CA 1
ATOM 642 C C . LEU A 1 81 ? -0.874 10.936 -14.728 1.00 93.94 81 LEU A C 1
ATOM 644 O O . LEU A 1 81 ? 0.189 11.559 -14.787 1.00 93.94 81 LEU A O 1
ATOM 648 N N . PRO A 1 82 ? -2.066 11.566 -14.753 1.00 94.12 82 PRO A N 1
ATOM 649 C CA . PRO A 1 82 ? -2.195 13.021 -14.895 1.00 94.12 82 PRO A CA 1
ATOM 650 C C . PRO A 1 82 ? -1.416 13.833 -13.848 1.00 94.12 82 PRO A C 1
ATOM 652 O O . PRO A 1 82 ? -1.033 14.969 -14.095 1.00 94.12 82 PRO A O 1
ATOM 655 N N . ASN A 1 83 ? -1.139 13.240 -12.685 1.00 88.56 83 ASN A N 1
ATOM 656 C CA . ASN A 1 83 ? -0.354 13.844 -11.607 1.00 88.56 83 ASN A CA 1
ATOM 657 C C . ASN A 1 83 ? 1.174 13.680 -11.766 1.00 88.56 83 ASN A C 1
ATOM 659 O O . ASN A 1 83 ? 1.915 13.988 -10.834 1.00 88.56 83 ASN A O 1
ATOM 663 N N . GLY A 1 84 ? 1.651 13.157 -12.899 1.00 91.56 84 GLY A N 1
ATOM 664 C CA . GLY A 1 84 ? 3.073 12.953 -13.185 1.00 91.56 84 GLY A CA 1
ATOM 665 C C . GLY A 1 84 ? 3.697 11.707 -12.546 1.00 91.56 84 GLY A C 1
ATOM 666 O O . GLY A 1 84 ? 4.888 11.458 -12.740 1.00 91.56 84 GLY A O 1
ATOM 667 N N . GLU A 1 85 ? 2.930 10.897 -11.814 1.00 93.19 85 GLU A N 1
ATOM 668 C CA . GLU A 1 85 ? 3.419 9.652 -11.215 1.00 93.19 85 GLU A CA 1
ATOM 669 C C . GLU A 1 85 ? 3.303 8.466 -12.173 1.00 93.19 85 GLU A C 1
ATOM 671 O O . GLU A 1 85 ? 2.437 8.419 -13.045 1.00 93.19 85 GLU A O 1
ATOM 676 N N . TYR A 1 86 ? 4.138 7.448 -11.971 1.00 96.31 86 TYR A N 1
ATOM 677 C CA . TYR A 1 86 ? 3.973 6.183 -12.682 1.00 96.31 86 TYR A CA 1
ATOM 678 C C . TYR A 1 86 ? 2.876 5.329 -12.045 1.00 96.31 86 TYR A C 1
ATOM 680 O O . TYR A 1 86 ? 2.916 5.063 -10.840 1.00 96.31 86 TYR A O 1
ATOM 688 N N . LEU A 1 87 ? 1.967 4.809 -12.872 1.00 96.69 87 LEU A N 1
ATOM 689 C CA . LEU A 1 87 ? 0.897 3.902 -12.447 1.00 96.69 87 LEU A CA 1
ATOM 690 C C . LEU A 1 87 ? 1.416 2.704 -11.638 1.00 96.69 87 LEU A C 1
ATOM 692 O O . LEU A 1 87 ? 0.891 2.421 -10.563 1.00 96.69 87 LEU A O 1
ATOM 696 N N . ALA A 1 88 ? 2.455 2.015 -12.119 1.00 96.75 88 ALA A N 1
ATOM 697 C CA . ALA A 1 88 ? 3.001 0.842 -11.438 1.00 96.75 88 ALA A CA 1
ATOM 698 C C . ALA A 1 88 ? 3.589 1.193 -10.062 1.00 96.75 88 ALA A C 1
ATOM 700 O O . ALA A 1 88 ? 3.423 0.431 -9.110 1.00 96.75 88 ALA A O 1
ATOM 701 N N . ASN A 1 89 ? 4.218 2.368 -9.927 1.00 95.44 89 ASN A N 1
ATOM 702 C CA . ASN A 1 89 ? 4.702 2.841 -8.631 1.00 95.44 89 ASN A CA 1
ATOM 703 C C . ASN A 1 89 ? 3.542 3.095 -7.670 1.00 95.44 89 ASN A C 1
ATOM 705 O O . ASN A 1 89 ? 3.575 2.585 -6.553 1.00 95.44 89 ASN A O 1
ATOM 709 N N . LEU A 1 90 ? 2.509 3.828 -8.101 1.00 94.06 90 LEU A N 1
ATOM 710 C CA . LEU A 1 90 ? 1.356 4.100 -7.242 1.00 94.06 90 LEU A CA 1
ATOM 711 C C . LEU A 1 90 ? 0.616 2.827 -6.842 1.00 94.06 90 LEU A C 1
ATOM 713 O O . LEU A 1 90 ? 0.314 2.678 -5.666 1.00 94.06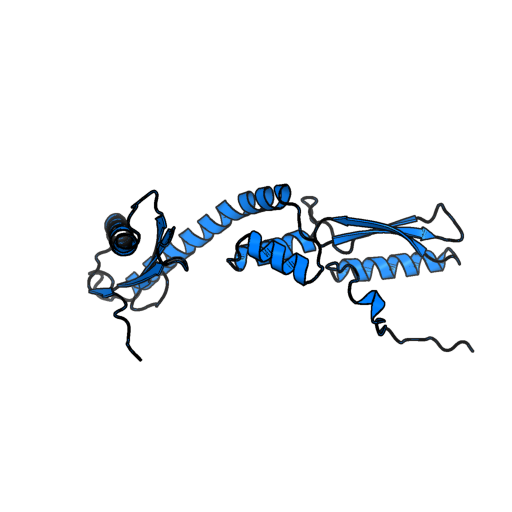 90 LEU A O 1
ATOM 717 N N . ARG A 1 91 ? 0.365 1.896 -7.771 1.00 94.56 91 ARG A N 1
ATOM 718 C CA . ARG A 1 91 ? -0.329 0.636 -7.455 1.00 94.56 91 ARG A CA 1
ATOM 719 C C . ARG A 1 91 ? 0.458 -0.233 -6.482 1.00 94.56 91 ARG A C 1
ATOM 721 O O . ARG A 1 91 ? -0.112 -0.747 -5.528 1.00 94.56 91 ARG A O 1
ATOM 728 N N . THR A 1 92 ? 1.766 -0.363 -6.691 1.00 94.38 92 THR A N 1
ATOM 729 C CA . THR A 1 92 ? 2.610 -1.167 -5.795 1.00 94.38 92 THR A CA 1
ATOM 730 C C . THR A 1 92 ? 2.705 -0.531 -4.416 1.00 94.38 92 THR A C 1
ATOM 732 O O . THR A 1 92 ? 2.623 -1.225 -3.407 1.00 94.38 92 THR A O 1
ATOM 735 N N . PHE A 1 93 ? 2.839 0.797 -4.362 1.00 92.56 93 PHE A N 1
ATOM 736 C CA . PHE A 1 93 ? 2.861 1.514 -3.095 1.00 92.56 93 PHE A CA 1
ATOM 737 C C . PHE A 1 93 ? 1.512 1.446 -2.376 1.00 92.56 93 PHE A C 1
ATOM 739 O O . PHE A 1 93 ? 1.485 1.219 -1.175 1.00 92.56 93 PHE A O 1
ATOM 746 N N . HIS A 1 94 ? 0.402 1.576 -3.101 1.00 92.12 94 HIS A N 1
ATOM 747 C CA . HIS A 1 94 ? -0.941 1.402 -2.555 1.00 92.12 94 HIS A CA 1
ATOM 748 C C . HIS A 1 94 ? -1.120 0.008 -1.946 1.00 92.12 94 HIS A C 1
ATOM 750 O O . HIS A 1 94 ? -1.497 -0.098 -0.785 1.00 92.12 94 HIS A O 1
ATOM 756 N N . GLY A 1 95 ? -0.742 -1.050 -2.673 1.00 92.31 95 GLY A N 1
ATOM 757 C CA . GLY A 1 95 ? -0.776 -2.419 -2.150 1.00 92.31 95 GLY A CA 1
ATOM 758 C C . GLY A 1 95 ? 0.094 -2.606 -0.903 1.00 92.31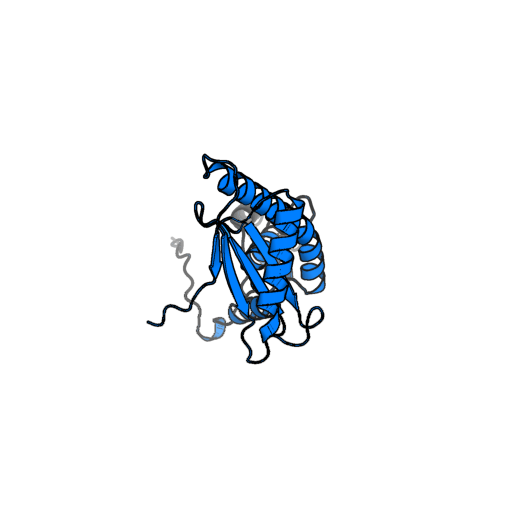 95 GLY A C 1
ATOM 759 O O . GLY A 1 95 ? -0.318 -3.280 0.033 1.00 92.31 95 GLY A O 1
ATOM 760 N N . TYR A 1 96 ? 1.265 -1.963 -0.850 1.00 91.31 96 TYR A N 1
ATOM 761 C CA . TYR A 1 96 ? 2.096 -1.920 0.357 1.00 91.31 96 TYR A CA 1
ATOM 762 C C . TYR A 1 96 ? 1.386 -1.246 1.541 1.00 91.31 96 TYR A C 1
ATOM 764 O O . TYR A 1 96 ? 1.433 -1.759 2.654 1.00 91.31 96 TYR A O 1
ATOM 772 N N . ILE A 1 97 ? 0.743 -0.102 1.317 1.00 88.94 97 ILE A N 1
ATOM 773 C CA . ILE A 1 97 ? 0.047 0.630 2.379 1.00 88.94 97 ILE A CA 1
ATOM 774 C C . ILE A 1 97 ? -1.150 -0.166 2.906 1.00 88.94 97 ILE A C 1
ATOM 776 O O . ILE A 1 97 ? -1.344 -0.250 4.115 1.00 88.94 97 ILE A O 1
ATOM 780 N N . CYS A 1 98 ? -1.911 -0.798 2.016 1.00 86.94 98 CYS A N 1
ATOM 781 C CA . CYS A 1 98 ? -3.093 -1.575 2.380 1.00 86.94 98 CYS A CA 1
ATOM 782 C C . CYS A 1 98 ? -2.772 -2.953 2.976 1.00 86.94 98 CYS A 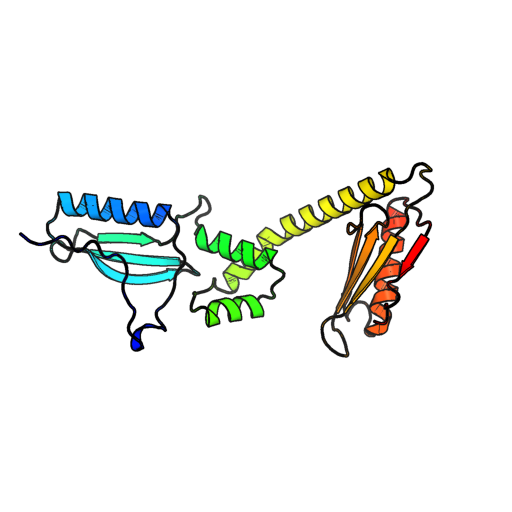C 1
ATOM 784 O O . CYS A 1 98 ? -3.650 -3.568 3.568 1.00 86.94 98 CYS A O 1
ATOM 786 N N . SER A 1 99 ? -1.540 -3.458 2.853 1.00 89.25 99 SER A N 1
ATOM 787 C CA . SER A 1 99 ? -1.177 -4.781 3.380 1.00 89.25 99 SER A CA 1
ATOM 788 C C . SER A 1 99 ? -0.835 -4.794 4.872 1.00 89.25 99 SER A C 1
ATOM 790 O O . SER A 1 99 ? -0.538 -5.856 5.418 1.00 89.25 99 SER A O 1
ATOM 792 N N . GLY A 1 100 ? -0.795 -3.632 5.535 1.00 83.31 100 GLY A N 1
ATOM 793 C CA . GLY A 1 100 ? -0.352 -3.52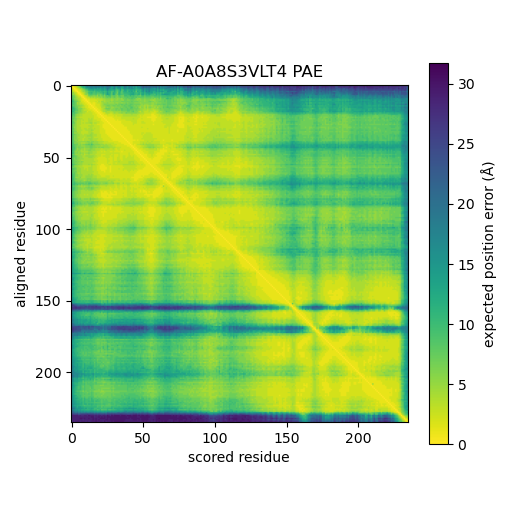1 6.931 1.00 83.31 100 GLY A CA 1
ATOM 794 C C . GLY A 1 100 ? 1.146 -3.795 7.127 1.00 83.31 100 GLY A C 1
ATOM 795 O O . GLY A 1 100 ? 1.628 -3.929 8.253 1.00 83.31 100 GLY A O 1
ATOM 796 N N . MET A 1 101 ? 1.919 -3.888 6.040 1.00 87.62 101 MET A N 1
ATOM 797 C CA . MET A 1 101 ? 3.360 -4.089 6.118 1.00 87.62 101 MET A CA 1
ATOM 798 C C . MET A 1 101 ? 4.058 -2.854 6.694 1.00 87.62 101 MET A C 1
ATOM 800 O O . MET A 1 101 ? 3.817 -1.720 6.291 1.00 87.62 101 MET A O 1
ATOM 804 N N . LEU A 1 102 ? 5.039 -3.078 7.569 1.00 86.94 102 LEU A N 1
ATOM 805 C CA . LEU A 1 102 ? 5.980 -2.027 7.949 1.00 86.94 102 LEU A CA 1
ATOM 806 C C . LEU A 1 102 ? 6.884 -1.672 6.757 1.00 86.94 102 LEU A C 1
ATOM 808 O O . LEU A 1 102 ? 7.250 -2.541 5.963 1.00 86.94 102 LEU A O 1
ATOM 812 N N . SER A 1 103 ? 7.358 -0.424 6.681 1.00 88.56 103 SER A N 1
ATOM 813 C CA . SER A 1 103 ? 8.285 0.022 5.618 1.00 88.56 103 SER A CA 1
ATOM 814 C C . SER A 1 103 ? 9.530 -0.870 5.507 1.00 88.56 103 SER A C 1
ATOM 816 O O . SER A 1 103 ? 9.998 -1.175 4.410 1.00 88.56 103 SER A O 1
ATOM 818 N N . VAL A 1 104 ? 10.041 -1.373 6.638 1.00 89.62 104 VAL A N 1
ATOM 819 C CA . VAL A 1 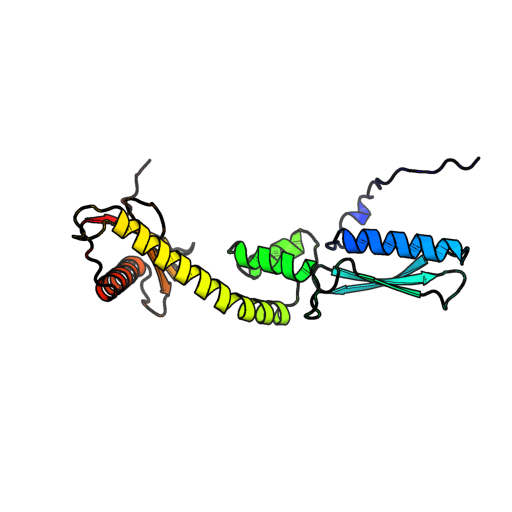104 ? 11.158 -2.330 6.647 1.00 89.62 104 VAL A CA 1
ATOM 820 C C . VAL A 1 104 ? 10.793 -3.664 5.988 1.00 89.62 104 VAL A C 1
ATOM 822 O O . VAL A 1 104 ? 11.628 -4.234 5.288 1.00 89.62 104 VAL A O 1
ATOM 825 N N . HIS A 1 105 ? 9.558 -4.148 6.155 1.00 91.56 105 HIS A N 1
ATOM 826 C CA . HIS A 1 105 ? 9.078 -5.368 5.503 1.00 91.56 105 HIS A CA 1
ATOM 827 C C . HIS A 1 105 ? 8.962 -5.161 3.997 1.00 91.56 105 HIS A C 1
ATOM 829 O O . HIS A 1 105 ? 9.418 -6.007 3.237 1.00 91.56 105 HIS A O 1
ATOM 835 N N . TYR A 1 106 ? 8.439 -4.016 3.559 1.00 92.81 106 TYR A N 1
ATOM 836 C CA . TYR A 1 106 ? 8.337 -3.692 2.137 1.00 92.81 106 TYR A CA 1
ATOM 837 C C . TYR A 1 106 ? 9.704 -3.583 1.463 1.00 92.81 106 TYR A C 1
ATOM 839 O O . TYR A 1 106 ? 9.920 -4.174 0.407 1.00 92.81 106 TYR A O 1
ATOM 847 N N . ASN A 1 107 ? 10.664 -2.910 2.101 1.00 91.69 107 ASN A N 1
ATOM 848 C CA . ASN A 1 107 ? 12.022 -2.824 1.566 1.00 91.69 107 ASN A CA 1
ATOM 849 C C . ASN A 1 107 ? 12.683 -4.211 1.491 1.00 91.69 107 ASN A C 1
ATOM 851 O O . ASN A 1 107 ? 13.338 -4.522 0.497 1.00 91.69 107 ASN A O 1
ATOM 855 N N . ARG A 1 108 ? 12.495 -5.065 2.509 1.00 93.44 108 ARG A N 1
ATOM 856 C CA . ARG A 1 108 ? 12.986 -6.455 2.494 1.00 93.44 108 ARG A CA 1
ATOM 857 C C . ARG A 1 108 ? 12.344 -7.269 1.378 1.00 93.44 108 ARG A C 1
ATOM 859 O O . ARG A 1 108 ? 13.073 -7.921 0.641 1.00 93.44 108 ARG A O 1
ATOM 866 N N . PHE A 1 109 ? 11.024 -7.185 1.229 1.00 93.50 109 PHE A N 1
ATOM 867 C CA . PHE A 1 109 ? 10.277 -7.844 0.160 1.00 93.50 109 PHE A CA 1
ATOM 868 C C . PHE A 1 109 ? 10.798 -7.426 -1.217 1.00 93.50 109 PHE A C 1
ATOM 870 O O . PHE A 1 109 ? 11.200 -8.279 -2.004 1.00 93.50 109 PHE A O 1
ATOM 877 N N . ALA A 1 110 ? 10.878 -6.120 -1.482 1.00 92.88 110 ALA A N 1
ATOM 878 C CA . ALA A 1 110 ? 11.336 -5.606 -2.766 1.00 92.88 110 ALA A CA 1
ATOM 879 C C . ALA A 1 110 ? 12.775 -6.051 -3.081 1.00 92.88 110 ALA A C 1
ATOM 881 O O . ALA A 1 110 ? 13.060 -6.535 -4.176 1.00 92.88 110 ALA A O 1
ATOM 882 N N . ASN A 1 111 ? 13.673 -5.959 -2.095 1.00 91.94 111 ASN A N 1
ATOM 883 C CA . ASN A 1 111 ? 15.062 -6.386 -2.252 1.00 91.94 111 ASN A CA 1
ATOM 884 C C . ASN A 1 111 ? 15.189 -7.899 -2.484 1.00 91.94 111 ASN A C 1
ATOM 886 O O . ASN A 1 111 ? 15.972 -8.308 -3.341 1.00 91.94 111 ASN A O 1
ATOM 890 N N . ALA A 1 112 ? 14.428 -8.719 -1.751 1.00 92.50 112 ALA A N 1
ATOM 891 C CA . ALA A 1 112 ? 14.425 -10.173 -1.904 1.00 92.50 112 ALA A CA 1
ATOM 892 C C . ALA A 1 112 ? 13.892 -10.593 -3.280 1.00 92.50 112 ALA A C 1
ATOM 894 O O . ALA A 1 112 ? 14.500 -11.425 -3.945 1.00 92.50 112 ALA A O 1
ATOM 895 N N . ALA A 1 113 ? 12.822 -9.947 -3.747 1.00 91.88 113 ALA A N 1
ATOM 896 C CA . ALA A 1 113 ? 12.245 -10.168 -5.071 1.00 91.88 113 ALA A CA 1
ATOM 897 C C . ALA A 1 113 ? 13.047 -9.514 -6.214 1.00 91.88 113 ALA A C 1
ATOM 899 O O . ALA A 1 113 ? 12.623 -9.572 -7.365 1.00 91.88 113 ALA A O 1
ATOM 900 N N . LYS A 1 114 ? 14.177 -8.849 -5.919 1.00 91.50 114 LYS A N 1
ATOM 901 C CA . LYS A 1 114 ? 15.006 -8.106 -6.892 1.00 91.50 114 LYS A CA 1
ATOM 902 C C . LYS A 1 114 ? 14.220 -7.081 -7.721 1.00 91.50 114 LYS A C 1
ATOM 904 O O . LYS A 1 114 ? 14.660 -6.671 -8.799 1.00 91.50 114 LYS A O 1
ATOM 909 N N . ILE A 1 115 ? 13.101 -6.601 -7.179 1.00 91.75 115 ILE A N 1
ATOM 910 C CA . ILE A 1 115 ? 12.355 -5.468 -7.713 1.00 91.75 115 ILE A CA 1
ATOM 911 C C . ILE A 1 115 ? 12.850 -4.200 -7.021 1.00 91.75 115 ILE A C 1
ATOM 913 O O . ILE A 1 115 ? 13.000 -4.117 -5.801 1.00 91.75 115 ILE A O 1
ATOM 917 N N . ARG A 1 116 ? 13.146 -3.169 -7.807 1.00 90.88 116 ARG A N 1
ATOM 918 C CA . ARG A 1 116 ? 13.489 -1.852 -7.251 1.00 90.88 116 ARG A CA 1
ATOM 919 C C . ARG A 1 116 ? 12.302 -1.310 -6.450 1.00 90.88 116 ARG A C 1
ATOM 921 O O . ARG A 1 116 ? 11.170 -1.629 -6.772 1.00 90.88 116 ARG A O 1
ATOM 928 N N . HIS A 1 117 ? 12.550 -0.470 -5.449 1.00 90.81 117 HIS A N 1
ATOM 929 C CA . HIS A 1 117 ? 11.509 0.179 -4.646 1.00 90.81 117 HIS A CA 1
ATOM 930 C C . HIS A 1 117 ? 11.566 1.702 -4.787 1.00 90.81 117 HIS A C 1
ATOM 932 O O . HIS A 1 117 ? 12.576 2.282 -5.198 1.00 90.81 117 HIS A O 1
ATOM 938 N N . ILE A 1 118 ? 10.455 2.356 -4.460 1.00 92.69 118 ILE A N 1
ATOM 939 C CA . ILE A 1 118 ? 10.355 3.818 -4.412 1.00 92.69 118 ILE A CA 1
ATOM 940 C C . ILE A 1 118 ? 11.281 4.341 -3.305 1.00 92.69 118 ILE A C 1
ATOM 942 O O . ILE A 1 118 ? 11.403 3.713 -2.259 1.00 92.69 118 ILE A O 1
ATOM 946 N N . ASN A 1 119 ? 11.951 5.478 -3.505 1.00 90.62 119 ASN A N 1
ATOM 947 C CA . ASN A 1 119 ? 12.852 6.019 -2.482 1.00 90.62 119 ASN A CA 1
ATOM 948 C C . ASN A 1 119 ? 12.090 6.481 -1.221 1.00 90.62 119 ASN A C 1
ATOM 950 O O . ASN A 1 119 ? 10.908 6.817 -1.282 1.00 90.62 119 ASN A O 1
ATOM 954 N N . LYS A 1 120 ? 12.777 6.534 -0.073 1.00 90.25 120 LYS A N 1
ATOM 955 C CA . LYS A 1 120 ? 12.158 6.827 1.232 1.00 90.25 120 LYS A CA 1
ATOM 956 C C . LYS A 1 120 ? 11.418 8.172 1.278 1.00 90.25 120 LYS A C 1
ATOM 958 O O . LYS A 1 120 ? 10.323 8.232 1.822 1.00 90.25 120 LYS A O 1
ATOM 963 N N . GLN A 1 121 ? 11.983 9.225 0.685 1.00 91.56 121 GLN A N 1
ATOM 964 C CA . GLN A 1 121 ? 11.350 10.552 0.640 1.00 91.56 121 GLN A CA 1
ATOM 965 C C . GLN A 1 121 ? 10.005 10.502 -0.091 1.00 91.56 121 GLN A C 1
ATOM 967 O O . GLN A 1 121 ? 8.999 11.026 0.381 1.00 91.56 121 GLN A O 1
ATOM 972 N N . LYS A 1 122 ? 9.966 9.811 -1.232 1.00 89.94 122 LYS A N 1
ATOM 973 C CA . LYS A 1 122 ? 8.750 9.654 -2.021 1.00 89.94 122 LYS A CA 1
ATOM 974 C C . LYS A 1 122 ? 7.743 8.729 -1.338 1.00 89.94 122 LYS A C 1
ATOM 976 O O . LYS A 1 122 ? 6.555 9.028 -1.386 1.00 89.94 122 LYS A O 1
ATOM 981 N N . GLN A 1 123 ? 8.201 7.677 -0.653 1.00 91.00 123 GLN A N 1
ATOM 982 C CA . GLN A 1 123 ? 7.334 6.849 0.195 1.00 91.00 123 GLN A CA 1
ATOM 983 C C . GLN A 1 123 ? 6.655 7.694 1.285 1.00 91.00 123 GLN A C 1
ATOM 985 O O . GLN A 1 123 ? 5.448 7.596 1.455 1.00 91.00 123 GLN A O 1
ATOM 990 N N . GLN A 1 124 ? 7.398 8.557 1.987 1.00 90.31 124 GLN A N 1
ATOM 991 C CA . GLN A 1 124 ? 6.839 9.444 3.018 1.00 90.31 124 GLN A CA 1
ATOM 992 C C . GLN A 1 124 ? 5.828 10.438 2.438 1.00 90.31 124 GLN A C 1
ATOM 994 O O . GLN A 1 124 ? 4.744 10.606 2.991 1.00 90.31 124 GLN A O 1
ATOM 999 N N . TYR A 1 125 ? 6.156 11.053 1.298 1.00 89.69 125 TYR A N 1
ATOM 1000 C CA . TYR A 1 125 ? 5.240 11.938 0.579 1.00 89.69 125 TYR A CA 1
ATOM 1001 C C . TYR A 1 125 ? 3.933 11.227 0.205 1.00 89.69 125 TYR A C 1
ATOM 1003 O O . TYR A 1 125 ? 2.850 11.756 0.441 1.00 89.69 125 TYR A O 1
ATOM 1011 N N . MET A 1 126 ? 4.026 10.021 -0.364 1.00 88.56 126 MET A N 1
ATOM 1012 C CA . MET A 1 126 ? 2.846 9.239 -0.724 1.00 88.56 126 MET A CA 1
ATOM 1013 C C . MET A 1 126 ? 2.061 8.829 0.525 1.00 88.56 126 MET A C 1
ATOM 1015 O O . MET A 1 126 ? 0.852 9.021 0.550 1.00 88.56 126 MET A O 1
ATOM 1019 N N . PHE A 1 127 ? 2.731 8.347 1.577 1.00 89.44 127 PHE A N 1
ATOM 1020 C CA . PHE A 1 127 ? 2.094 7.985 2.845 1.00 89.44 127 PHE A CA 1
ATOM 1021 C C . PHE A 1 127 ? 1.259 9.134 3.407 1.00 89.44 127 PHE A C 1
ATOM 1023 O O . PHE A 1 127 ? 0.098 8.921 3.736 1.00 89.44 127 PHE A O 1
ATOM 1030 N N . GLN A 1 128 ? 1.796 10.359 3.429 1.00 88.75 128 GLN A N 1
ATOM 1031 C CA . GLN A 1 128 ? 1.037 11.502 3.937 1.00 88.75 128 GLN A CA 1
ATOM 1032 C C . GLN A 1 128 ? -0.221 11.814 3.130 1.00 88.75 128 GLN A C 1
ATOM 1034 O O . GLN A 1 128 ? -1.210 12.266 3.693 1.00 88.75 128 GLN A O 1
ATOM 1039 N N . ARG A 1 129 ? -0.211 11.549 1.822 1.00 85.62 129 ARG A N 1
ATOM 1040 C CA . ARG A 1 129 ? -1.413 11.704 0.993 1.00 85.62 129 ARG A CA 1
ATOM 1041 C C . ARG A 1 129 ? -2.451 10.622 1.269 1.00 85.62 129 ARG A C 1
ATOM 1043 O O . ARG A 1 129 ? -3.638 10.906 1.201 1.00 85.62 129 ARG A O 1
ATOM 1050 N N . TYR A 1 130 ? -2.011 9.399 1.561 1.00 87.69 130 TYR A N 1
ATOM 1051 C CA . TYR A 1 130 ? -2.911 8.296 1.899 1.00 87.69 130 TYR A CA 1
ATOM 1052 C C . TYR A 1 130 ? -3.482 8.418 3.307 1.00 87.69 130 TYR A C 1
ATOM 1054 O O . TYR A 1 130 ? -4.626 8.030 3.508 1.00 87.69 130 TYR A O 1
ATOM 1062 N N . LYS A 1 131 ? -2.712 8.959 4.257 1.00 88.44 131 LYS A N 1
ATOM 1063 C CA . LYS A 1 131 ? -3.069 9.012 5.677 1.00 88.44 131 LYS A CA 1
ATOM 1064 C C . LYS A 1 131 ? -4.486 9.542 5.896 1.00 88.44 131 LYS A C 1
ATOM 1066 O O . LYS A 1 131 ? -5.293 8.842 6.488 1.00 88.44 131 LYS A O 1
ATOM 1071 N N . ASN A 1 132 ? -4.798 10.714 5.347 1.00 87.81 132 ASN A N 1
ATOM 1072 C CA . ASN A 1 132 ? -6.105 11.340 5.551 1.00 87.81 132 ASN A CA 1
ATOM 1073 C C . ASN A 1 132 ? -7.249 10.492 4.975 1.00 87.81 132 ASN A C 1
ATOM 1075 O O . ASN A 1 132 ? -8.298 10.378 5.591 1.00 87.81 132 ASN A O 1
ATOM 1079 N N . HIS A 1 133 ? -7.044 9.869 3.810 1.00 88.88 133 HIS A N 1
ATOM 1080 C CA . HIS A 1 133 ? -8.054 8.996 3.209 1.00 88.88 133 HIS A CA 1
ATOM 1081 C C . HIS A 1 133 ? -8.237 7.696 3.995 1.00 88.88 133 HIS A C 1
ATOM 1083 O O . HIS A 1 133 ? -9.354 7.207 4.107 1.00 88.88 133 HIS A O 1
ATOM 1089 N N . ILE A 1 134 ? -7.157 7.145 4.553 1.00 87.94 134 ILE A N 1
ATOM 1090 C CA . ILE A 1 134 ? -7.217 5.963 5.420 1.00 87.94 134 ILE A CA 1
ATOM 1091 C C . ILE A 1 134 ? -7.953 6.299 6.715 1.00 87.94 134 ILE A C 1
ATOM 1093 O O . ILE A 1 134 ? -8.820 5.536 7.117 1.00 87.94 134 ILE A O 1
ATOM 1097 N N . GLU A 1 135 ? -7.640 7.433 7.344 1.00 89.31 135 GLU A N 1
ATOM 1098 C CA . GLU A 1 135 ? -8.327 7.895 8.556 1.00 89.31 135 GLU A CA 1
ATOM 1099 C C . GLU A 1 135 ? -9.814 8.145 8.293 1.00 89.31 135 GLU A C 1
ATOM 1101 O O . GLU A 1 135 ? -10.649 7.700 9.073 1.00 89.31 135 GLU A O 1
ATOM 1106 N N . GLN A 1 136 ? -10.156 8.776 7.167 1.00 92.75 136 GLN A N 1
ATOM 1107 C CA . GLN A 1 136 ? -11.546 8.978 6.767 1.00 92.75 136 GLN A CA 1
ATOM 1108 C C . GLN A 1 136 ? -12.285 7.643 6.597 1.00 92.75 136 GLN A C 1
ATOM 1110 O O . GLN A 1 136 ? -13.317 7.439 7.223 1.00 92.75 136 GLN A O 1
ATOM 1115 N N . GLN A 1 137 ? -11.741 6.718 5.803 1.00 92.31 137 GLN A N 1
ATOM 1116 C CA . GLN A 1 137 ? -12.368 5.414 5.557 1.00 92.31 137 GLN A CA 1
ATOM 1117 C C . GLN A 1 137 ? -12.454 4.559 6.825 1.00 92.31 137 GLN A C 1
ATOM 1119 O O . GLN A 1 137 ? -13.417 3.820 7.008 1.00 92.31 137 GLN A O 1
ATOM 1124 N N . TYR A 1 138 ? -11.463 4.666 7.711 1.00 91.56 138 TYR A N 1
ATOM 1125 C CA . TYR A 1 138 ? -11.509 4.047 9.030 1.00 91.56 138 TYR A CA 1
ATOM 1126 C C . TYR A 1 138 ? -12.681 4.600 9.847 1.00 91.56 138 TYR A C 1
ATOM 1128 O O . TYR A 1 138 ? -13.491 3.816 10.328 1.00 91.56 138 TYR A O 1
ATOM 1136 N N . ASN A 1 139 ? -12.815 5.925 9.952 1.00 93.69 139 ASN A N 1
ATOM 1137 C CA . ASN A 1 139 ? -13.896 6.551 10.714 1.00 93.69 139 ASN A CA 1
ATOM 1138 C C . ASN A 1 139 ? -15.278 6.210 10.138 1.00 93.69 139 ASN A C 1
ATOM 1140 O O . ASN A 1 139 ? -16.151 5.803 10.894 1.00 93.69 139 ASN A O 1
ATOM 1144 N N . GLU A 1 140 ? -15.447 6.288 8.815 1.00 95.94 140 GLU A N 1
ATOM 1145 C CA . GLU A 1 140 ? -16.691 5.909 8.125 1.00 95.94 140 GLU A CA 1
ATOM 1146 C C . GLU A 1 140 ? -17.041 4.431 8.373 1.00 95.94 140 GLU A C 1
ATOM 1148 O O . GLU A 1 140 ? -18.195 4.088 8.626 1.00 95.94 140 GLU A O 1
ATOM 1153 N N . SER A 1 141 ? -16.041 3.542 8.348 1.00 95.56 141 SER A N 1
ATOM 1154 C CA . SER A 1 141 ? -16.246 2.119 8.633 1.00 95.56 141 SER A CA 1
ATOM 1155 C C . SER A 1 141 ? -16.639 1.864 10.088 1.00 95.56 141 SER A C 1
ATOM 1157 O O . SER A 1 141 ? -17.440 0.964 10.334 1.00 95.56 141 SER A O 1
ATOM 1159 N N . ILE A 1 142 ? -16.057 2.602 11.036 1.00 95.88 142 ILE A N 1
ATOM 1160 C CA . ILE A 1 142 ? -16.387 2.505 12.461 1.00 95.88 142 ILE A CA 1
ATOM 1161 C C . ILE A 1 142 ? -17.811 3.006 12.711 1.00 95.88 142 ILE A C 1
ATOM 1163 O O . ILE A 1 142 ? -18.599 2.300 13.332 1.00 95.88 142 ILE A O 1
ATOM 1167 N N . GLU A 1 143 ? -18.160 4.178 12.183 1.00 95.56 143 GLU A N 1
ATOM 1168 C CA . GLU A 1 143 ? -19.492 4.773 12.322 1.00 95.56 143 GLU A CA 1
ATOM 1169 C C . GLU A 1 143 ? -20.576 3.849 11.752 1.00 95.56 143 GLU A C 1
ATOM 1171 O O . GLU A 1 143 ? -21.549 3.538 12.438 1.00 95.56 143 GLU A O 1
ATOM 1176 N N . SER A 1 144 ? -20.365 3.321 10.539 1.00 97.06 144 SER A N 1
ATOM 1177 C CA . SER A 1 144 ? -21.284 2.349 9.934 1.00 97.06 144 SER A CA 1
ATOM 1178 C C . SER A 1 144 ? -21.436 1.101 10.800 1.00 97.06 144 SER A C 1
ATOM 1180 O O . SER A 1 144 ? -22.554 0.651 11.028 1.00 97.06 144 SER A O 1
ATOM 1182 N N . ALA A 1 145 ? -20.333 0.541 11.306 1.00 97.06 145 ALA A N 1
ATOM 1183 C CA . ALA A 1 145 ? -20.383 -0.654 12.144 1.00 97.06 145 ALA A CA 1
ATOM 1184 C C . ALA A 1 145 ? -21.144 -0.405 13.456 1.00 97.06 145 ALA A C 1
ATOM 1186 O O . ALA A 1 145 ? -21.928 -1.249 13.875 1.00 97.06 145 ALA A O 1
ATOM 1187 N N . VAL A 1 146 ? -20.959 0.757 14.083 1.00 95.44 146 VAL A N 1
ATOM 1188 C CA . VAL A 1 146 ? -21.682 1.133 15.304 1.00 95.44 146 VAL A CA 1
ATOM 1189 C C . VAL A 1 146 ? -23.186 1.233 15.054 1.00 95.44 146 VAL A C 1
ATOM 1191 O O . VAL A 1 146 ? -23.963 0.617 15.781 1.00 95.44 146 VAL A O 1
ATOM 1194 N N . LEU A 1 147 ? -23.603 1.947 14.006 1.00 94.88 147 LEU A N 1
ATOM 1195 C CA . LEU A 1 147 ? -25.021 2.093 13.659 1.00 94.88 147 LEU A CA 1
ATOM 1196 C C . LEU A 1 147 ? -25.669 0.751 13.302 1.00 94.88 147 LEU A C 1
ATOM 1198 O O . LEU A 1 147 ? -26.798 0.480 13.708 1.00 94.88 147 LEU A O 1
ATOM 1202 N N . GLU A 1 148 ? -24.951 -0.095 12.561 1.00 95.69 148 GLU A N 1
ATOM 1203 C CA . GLU A 1 148 ? -25.411 -1.442 12.235 1.00 95.69 148 GLU A CA 1
ATOM 1204 C C . GLU A 1 148 ? -25.591 -2.303 13.488 1.00 95.69 148 GLU A C 1
ATOM 1206 O O . GLU A 1 148 ? -26.609 -2.981 13.592 1.00 95.69 148 GLU A O 1
ATOM 1211 N N . GLU A 1 149 ? -24.653 -2.265 14.443 1.00 95.62 149 GLU A N 1
ATOM 1212 C CA . GLU A 1 149 ? -24.761 -3.040 15.686 1.00 95.62 149 GLU A CA 1
ATOM 1213 C C . GLU A 1 149 ? -25.957 -2.566 16.514 1.00 95.62 149 GLU A C 1
ATOM 1215 O O . GLU A 1 149 ? -26.749 -3.402 16.934 1.00 95.62 149 GLU A O 1
ATOM 1220 N N . ILE A 1 150 ? -26.145 -1.251 16.684 1.00 93.94 150 ILE A N 1
ATOM 1221 C CA . ILE A 1 150 ? -27.312 -0.680 17.385 1.00 93.94 150 ILE A CA 1
ATOM 1222 C C . ILE A 1 150 ? -28.615 -1.153 16.732 1.00 93.94 150 ILE A C 1
ATOM 1224 O O . ILE A 1 150 ? -29.537 -1.579 17.424 1.00 93.94 150 ILE A O 1
ATOM 1228 N N . GLY A 1 151 ? -28.674 -1.134 15.398 1.00 93.69 151 GLY A N 1
ATOM 1229 C CA . GLY A 1 151 ? -29.848 -1.559 14.636 1.00 93.69 151 GLY A CA 1
ATOM 1230 C C . GLY A 1 151 ? -30.209 -3.042 14.778 1.00 93.69 151 GLY A C 1
ATOM 1231 O O . GLY A 1 151 ? -31.301 -3.423 14.363 1.00 93.69 151 GLY A O 1
ATOM 1232 N N . MET A 1 152 ? -29.332 -3.880 15.345 1.00 94.38 152 MET A N 1
ATOM 1233 C CA . MET A 1 152 ? -29.609 -5.300 15.609 1.00 94.38 152 MET A CA 1
ATOM 1234 C C . MET A 1 152 ? -30.298 -5.561 16.959 1.00 94.38 152 MET A C 1
ATOM 1236 O O . MET A 1 152 ? -30.654 -6.711 17.227 1.00 94.38 152 MET A O 1
ATOM 1240 N N . TYR A 1 153 ? -30.479 -4.547 17.814 1.00 89.94 153 TYR A N 1
ATOM 1241 C CA . TYR A 1 153 ? -31.155 -4.692 19.108 1.00 89.94 153 TYR A CA 1
ATOM 1242 C C . TYR A 1 153 ? -32.538 -4.038 19.074 1.00 89.94 153 TYR A C 1
ATOM 1244 O O . TYR A 1 153 ? -32.662 -2.823 18.936 1.00 89.94 153 TYR A O 1
ATOM 1252 N N . ASP A 1 154 ? -33.581 -4.849 19.267 1.00 79.69 154 ASP A N 1
ATOM 1253 C CA . ASP A 1 154 ? -34.981 -4.404 19.212 1.00 79.69 154 ASP A CA 1
ATOM 1254 C C . ASP A 1 154 ? -35.348 -3.405 20.324 1.00 79.69 154 ASP A C 1
ATOM 1256 O O . ASP A 1 154 ? -36.223 -2.559 20.146 1.00 79.69 154 ASP A O 1
ATOM 1260 N N . GLU A 1 155 ? -34.691 -3.496 21.485 1.00 74.81 155 GLU A N 1
ATOM 1261 C CA . GLU A 1 155 ? -35.084 -2.751 22.687 1.00 74.81 155 GLU A CA 1
ATOM 1262 C C . GLU A 1 155 ? -34.381 -1.390 22.847 1.00 74.81 155 GLU A C 1
ATOM 1264 O O . GLU A 1 155 ? -34.693 -0.671 23.792 1.00 74.81 155 GLU A O 1
ATOM 1269 N N . LEU A 1 156 ? -33.460 -1.002 21.948 1.00 67.81 156 LEU A N 1
ATOM 1270 C CA . LEU A 1 156 ? -32.673 0.253 22.004 1.00 67.81 156 LEU A CA 1
ATOM 1271 C C . LEU A 1 156 ? -32.017 0.564 23.372 1.00 67.81 156 LEU A C 1
ATOM 1273 O O . LEU A 1 156 ? -31.593 1.689 23.618 1.00 67.81 156 LEU A O 1
ATOM 1277 N N . THR A 1 157 ? -31.912 -0.415 24.273 1.00 83.31 157 THR A N 1
ATOM 1278 C CA . THR A 1 157 ? -31.377 -0.233 25.632 1.00 83.31 157 THR A CA 1
ATOM 1279 C C . THR A 1 157 ? -29.854 -0.191 25.670 1.00 83.31 157 THR A C 1
ATOM 1281 O O . THR A 1 157 ? -29.282 0.221 26.671 1.00 83.31 157 THR A O 1
ATOM 1284 N N . GLY A 1 158 ? -29.195 -0.634 24.600 1.00 90.50 158 GLY A N 1
ATOM 1285 C CA . GLY A 1 158 ? -27.745 -0.687 24.490 1.00 90.50 158 GLY A CA 1
ATOM 1286 C C . GLY A 1 158 ? -27.276 -1.788 23.544 1.00 90.50 158 GLY A C 1
ATOM 1287 O O . GLY A 1 158 ? -28.086 -2.492 22.938 1.00 90.50 158 GLY A O 1
ATOM 1288 N N . ILE A 1 159 ? -25.960 -1.951 23.445 1.00 95.25 159 ILE A N 1
ATOM 1289 C CA . ILE A 1 159 ? -25.297 -2.974 22.627 1.00 95.25 159 ILE A CA 1
ATOM 1290 C C . ILE A 1 159 ? -24.470 -3.924 23.492 1.00 95.25 159 ILE A C 1
ATOM 1292 O O . ILE A 1 159 ? -24.015 -3.562 24.580 1.00 95.25 159 ILE A O 1
ATOM 1296 N N . ASN A 1 160 ? -24.216 -5.128 22.989 1.00 95.19 160 ASN A N 1
ATOM 1297 C CA . ASN A 1 160 ? -23.227 -6.030 23.564 1.00 95.19 160 ASN A CA 1
ATOM 1298 C C . ASN A 1 160 ? -21.925 -5.941 22.771 1.00 95.19 160 ASN A C 1
ATOM 1300 O O . ASN A 1 160 ? -21.926 -5.907 21.538 1.00 95.19 160 ASN A O 1
ATOM 1304 N N . ILE A 1 161 ? -20.803 -5.925 23.485 1.00 95.50 161 ILE A N 1
ATOM 1305 C CA . ILE A 1 161 ? -19.478 -5.836 22.877 1.00 95.50 161 ILE A CA 1
ATOM 1306 C C . ILE A 1 161 ? -18.567 -6.959 23.359 1.00 95.50 161 ILE A C 1
ATOM 1308 O O . ILE A 1 161 ? -18.644 -7.437 24.493 1.00 95.50 161 ILE A O 1
ATOM 1312 N N . MET A 1 162 ? -17.637 -7.327 22.492 1.00 95.38 162 MET A N 1
ATOM 1313 C CA . MET A 1 162 ? -16.481 -8.150 22.807 1.00 95.38 162 MET A CA 1
ATOM 1314 C C . MET A 1 162 ? -15.220 -7.305 22.679 1.00 95.38 162 MET A C 1
ATOM 1316 O O . MET A 1 162 ? -15.078 -6.579 21.696 1.00 95.38 162 MET A O 1
ATOM 1320 N N . THR A 1 163 ? -14.281 -7.405 23.618 1.00 94.25 163 THR A N 1
ATOM 1321 C CA . THR A 1 163 ? -12.969 -6.755 23.467 1.00 94.25 163 THR A CA 1
ATOM 1322 C C . THR A 1 163 ? -11.839 -7.766 23.335 1.00 94.25 163 THR A C 1
ATOM 1324 O O . THR A 1 163 ? -11.746 -8.690 24.142 1.00 94.25 163 THR A O 1
ATOM 1327 N N . ASP A 1 164 ? -10.954 -7.534 22.364 1.00 91.62 164 ASP A N 1
ATOM 1328 C CA . ASP A 1 164 ? -9.682 -8.243 22.174 1.00 91.62 164 ASP A CA 1
ATOM 1329 C C . ASP A 1 164 ? -8.520 -7.242 22.270 1.00 91.62 164 ASP A C 1
ATOM 1331 O O . ASP A 1 164 ? -8.630 -6.089 21.842 1.00 91.62 164 ASP A O 1
ATOM 1335 N N . ALA A 1 165 ? -7.386 -7.676 22.812 1.00 90.06 165 ALA A N 1
ATOM 1336 C CA . ALA A 1 165 ? -6.175 -6.878 22.905 1.00 90.06 165 ALA A CA 1
ATOM 1337 C C . ALA A 1 165 ? -4.990 -7.609 22.276 1.00 90.06 165 ALA A C 1
ATOM 1339 O O . ALA A 1 165 ? -4.502 -8.633 22.757 1.00 90.06 165 ALA A O 1
ATOM 1340 N N . ARG A 1 166 ? -4.437 -7.011 21.219 1.00 88.75 166 ARG A N 1
ATOM 1341 C CA . ARG A 1 166 ? -3.228 -7.511 20.561 1.00 88.75 166 ARG A CA 1
ATOM 1342 C C . ARG A 1 166 ? -2.015 -6.703 20.973 1.00 88.75 166 ARG A C 1
ATOM 1344 O O . ARG A 1 166 ? -1.863 -5.534 20.613 1.00 88.75 166 ARG A O 1
ATOM 1351 N N . HIS A 1 167 ? -1.106 -7.358 21.683 1.00 87.50 167 HIS A N 1
ATOM 1352 C CA . HIS A 1 167 ? 0.195 -6.804 22.036 1.00 87.50 167 HIS A CA 1
ATOM 1353 C C . HIS A 1 167 ? 1.215 -7.022 20.910 1.00 87.50 167 HIS A C 1
ATOM 1355 O O . HIS A 1 167 ? 1.261 -8.085 20.287 1.00 87.50 167 HIS A O 1
ATOM 1361 N N . GLY A 1 168 ? 2.091 -6.041 20.670 1.00 82.00 168 GLY A N 1
ATOM 1362 C CA . GLY A 1 168 ? 3.243 -6.232 19.785 1.00 82.00 168 GLY A CA 1
ATOM 1363 C C . GLY A 1 168 ? 4.125 -7.417 20.220 1.00 82.00 168 GLY A C 1
ATOM 1364 O O . GLY A 1 1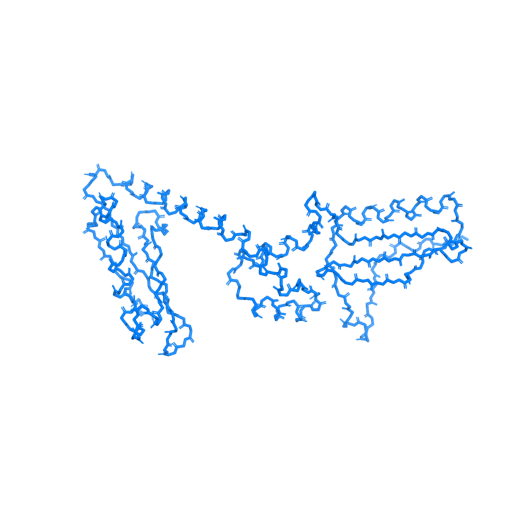68 ? 4.236 -7.718 21.406 1.00 82.00 168 GLY A O 1
ATOM 1365 N N . TRP A 1 169 ? 4.792 -8.077 19.263 1.00 67.31 169 TRP A N 1
ATOM 1366 C CA . TRP A 1 169 ? 5.469 -9.390 19.386 1.00 67.31 169 TRP A CA 1
ATOM 1367 C C . TRP A 1 169 ? 6.718 -9.443 20.310 1.00 67.31 169 TRP A C 1
ATOM 1369 O O . TRP A 1 169 ? 7.698 -10.127 20.021 1.00 67.31 169 TRP A O 1
ATOM 1379 N N . ARG A 1 170 ? 6.767 -8.726 21.435 1.00 67.38 170 ARG A N 1
ATOM 1380 C CA . ARG A 1 170 ? 7.883 -8.789 22.399 1.00 67.38 170 ARG A CA 1
ATOM 1381 C C . ARG A 1 170 ? 7.361 -8.842 23.832 1.00 67.38 170 ARG A C 1
ATOM 1383 O O . ARG A 1 170 ? 6.351 -8.226 24.133 1.00 67.38 170 ARG A O 1
ATOM 1390 N N . LYS A 1 171 ? 8.120 -9.485 24.737 1.00 62.56 171 LYS A N 1
ATOM 1391 C CA . LYS A 1 171 ? 7.817 -9.620 26.186 1.00 62.56 171 LYS A CA 1
ATOM 1392 C C . LYS A 1 171 ? 7.539 -8.294 26.923 1.00 62.56 171 LYS A C 1
ATOM 1394 O O . LYS A 1 171 ? 7.044 -8.319 28.035 1.00 62.56 171 LYS A O 1
ATOM 1399 N N . ASN A 1 172 ? 7.850 -7.159 26.298 1.00 73.12 172 ASN A N 1
ATOM 1400 C CA . ASN A 1 172 ? 7.559 -5.802 26.750 1.00 73.12 172 ASN A CA 1
ATOM 1401 C C . ASN A 1 172 ? 7.029 -5.004 25.556 1.00 73.12 172 ASN A C 1
ATOM 1403 O O . ASN A 1 172 ? 7.754 -4.166 25.006 1.00 73.12 172 ASN A O 1
ATOM 1407 N N . ALA A 1 173 ? 5.825 -5.345 25.095 1.00 77.75 173 ALA A N 1
ATOM 1408 C CA . ALA A 1 173 ? 5.234 -4.769 23.896 1.00 77.75 173 ALA A CA 1
ATOM 1409 C C . ALA A 1 173 ? 5.308 -3.234 23.938 1.00 77.75 173 ALA A C 1
ATOM 1411 O O . ALA A 1 173 ? 4.944 -2.599 24.930 1.00 77.75 173 ALA A O 1
ATOM 1412 N N . LYS A 1 174 ? 5.857 -2.637 22.876 1.00 86.50 174 LYS A N 1
ATOM 1413 C CA . LYS A 1 174 ? 5.969 -1.174 22.752 1.00 86.50 174 LYS A CA 1
ATOM 1414 C C . LYS A 1 174 ? 4.580 -0.526 22.704 1.00 86.50 174 LYS A C 1
ATOM 1416 O O . LYS A 1 174 ? 4.407 0.619 23.116 1.00 86.50 174 LYS A O 1
ATOM 1421 N N . ASP A 1 175 ? 3.633 -1.272 22.175 1.00 90.81 175 ASP A N 1
ATOM 1422 C CA . ASP A 1 175 ? 2.316 -0.839 21.786 1.00 90.81 175 ASP A CA 1
ATOM 1423 C C . ASP A 1 175 ? 1.332 -2.010 21.851 1.00 90.81 175 ASP A C 1
ATOM 1425 O O . ASP A 1 175 ? 1.707 -3.191 21.888 1.00 90.81 175 ASP A O 1
ATOM 1429 N N . SER A 1 176 ? 0.051 -1.690 21.951 1.00 92.31 176 SER A N 1
ATOM 1430 C CA . SER A 1 176 ? -1.047 -2.650 21.993 1.00 92.31 176 SER A CA 1
ATOM 1431 C C . SER A 1 176 ? -2.258 -2.044 21.311 1.00 92.31 176 SER A C 1
ATOM 1433 O O . SER A 1 176 ? -2.539 -0.865 21.499 1.00 92.31 176 SER A O 1
ATOM 1435 N N . SER A 1 177 ? -2.946 -2.836 20.499 1.00 93.25 177 SER A N 1
ATOM 1436 C CA . SER A 1 177 ? -4.200 -2.420 19.871 1.00 93.25 177 SER A CA 1
ATOM 1437 C C . SER A 1 177 ? -5.332 -3.138 20.583 1.00 93.25 177 SER A C 1
ATOM 1439 O O . SER A 1 177 ? -5.350 -4.369 20.597 1.00 93.25 177 SER A O 1
ATOM 1441 N N . VAL A 1 178 ? -6.214 -2.370 21.211 1.00 94.12 178 VAL A N 1
ATOM 1442 C CA . VAL A 1 178 ? -7.399 -2.862 21.914 1.00 94.12 178 VAL A CA 1
ATOM 1443 C C . VAL A 1 178 ? -8.594 -2.595 21.020 1.00 94.12 178 VAL A C 1
ATOM 1445 O O . VAL A 1 178 ? -8.790 -1.470 20.569 1.00 94.12 178 VAL A O 1
ATOM 1448 N N . VAL A 1 179 ? -9.356 -3.631 20.715 1.00 95.38 179 VAL A N 1
ATOM 1449 C CA . VAL A 1 179 ? -10.410 -3.599 19.707 1.00 95.38 179 VAL A CA 1
ATOM 1450 C C . VAL A 1 179 ? -11.716 -4.000 20.364 1.00 95.38 179 VAL A C 1
ATOM 1452 O O . VAL A 1 179 ? -11.778 -5.053 20.987 1.00 95.38 179 VAL A O 1
ATOM 1455 N N . ALA A 1 180 ? -12.752 -3.182 20.202 1.00 96.56 180 ALA A N 1
ATOM 1456 C CA . ALA A 1 180 ? -14.130 -3.557 20.482 1.00 96.56 180 ALA A CA 1
ATOM 1457 C C . ALA A 1 180 ? -14.795 -4.078 19.212 1.00 96.56 180 ALA A C 1
ATOM 1459 O O . ALA A 1 180 ? -14.684 -3.468 18.146 1.00 96.56 180 ALA A O 1
ATOM 1460 N N . ILE A 1 181 ? -15.495 -5.194 19.342 1.00 96.56 181 ILE A N 1
ATOM 1461 C CA . ILE A 1 181 ? -16.203 -5.904 18.284 1.00 96.56 181 ILE A CA 1
ATOM 1462 C C . ILE A 1 181 ? -17.666 -6.026 18.714 1.00 96.56 181 ILE A C 1
ATOM 1464 O O . ILE A 1 181 ? -17.935 -6.368 19.864 1.00 96.56 181 ILE A O 1
ATOM 1468 N N . GLY A 1 182 ? -18.602 -5.743 17.811 1.00 95.88 182 GLY A N 1
ATOM 1469 C CA . GLY A 1 182 ? -20.031 -5.922 18.071 1.00 95.88 182 GLY A CA 1
ATOM 1470 C C . GLY A 1 182 ? -20.386 -7.400 18.172 1.00 95.88 182 GLY A C 1
ATOM 1471 O O . GLY A 1 182 ? -19.895 -8.208 17.376 1.00 95.88 182 GLY A O 1
ATOM 1472 N N . GLU A 1 183 ? -21.209 -7.766 19.151 1.00 94.75 183 GLU A N 1
ATOM 1473 C CA . GLU A 1 183 ? -21.615 -9.158 19.351 1.00 94.75 183 GLU A CA 1
ATOM 1474 C C . GLU A 1 183 ? -22.470 -9.670 18.185 1.00 94.75 183 GLU A C 1
ATOM 1476 O O . GLU A 1 183 ? -22.296 -10.816 17.772 1.00 94.75 183 GLU A O 1
ATOM 1481 N N . LYS A 1 184 ? -23.371 -8.846 17.632 1.00 94.62 184 LYS A N 1
ATOM 1482 C CA . LYS A 1 184 ? -24.321 -9.283 16.594 1.00 94.62 184 LYS A CA 1
ATOM 1483 C C . LYS A 1 184 ? -23.722 -9.259 15.199 1.00 94.62 184 LYS A C 1
ATOM 1485 O O . LYS A 1 184 ? -23.922 -10.204 14.437 1.00 94.62 184 LYS A O 1
ATOM 1490 N N . ILE A 1 185 ? -23.004 -8.193 14.848 1.00 95.81 185 ILE A N 1
ATOM 1491 C CA . ILE A 1 185 ? -22.479 -8.019 13.485 1.00 95.81 185 ILE A CA 1
ATOM 1492 C C . ILE A 1 185 ? -21.044 -8.529 13.319 1.00 95.81 185 ILE A C 1
ATOM 1494 O O . ILE A 1 185 ? -20.563 -8.632 12.190 1.00 95.81 185 ILE A O 1
ATOM 1498 N N . HIS A 1 186 ? -20.337 -8.806 14.421 1.00 94.38 186 HIS A N 1
ATOM 1499 C CA . HIS A 1 186 ? -18.931 -9.228 14.434 1.00 94.38 186 HIS A CA 1
ATOM 1500 C C . HIS A 1 186 ? -17.973 -8.284 13.678 1.00 94.38 186 HIS A C 1
ATOM 1502 O O . HIS A 1 186 ? -16.943 -8.705 13.147 1.00 94.38 186 HIS A O 1
ATOM 1508 N N . LYS A 1 187 ? -18.296 -6.987 13.631 1.00 96.31 187 LYS A N 1
ATOM 1509 C CA . LYS A 1 187 ? -17.449 -5.930 13.060 1.00 96.31 187 LYS A CA 1
ATOM 1510 C C . LYS A 1 187 ? -16.788 -5.126 14.169 1.00 96.31 187 LYS A C 1
ATOM 1512 O O . LYS A 1 187 ? -17.277 -5.070 15.294 1.00 96.31 187 LYS A O 1
ATOM 1517 N N . VAL A 1 188 ? -15.673 -4.484 13.832 1.00 96.06 188 VAL A N 1
ATOM 1518 C CA . VAL A 1 188 ? -14.960 -3.592 14.747 1.00 96.06 188 VAL A CA 1
ATOM 1519 C C . VAL A 1 188 ? -15.776 -2.320 14.963 1.00 96.06 188 VAL A C 1
ATOM 1521 O O . VAL A 1 188 ? -16.045 -1.599 14.008 1.00 96.06 188 VAL A O 1
ATOM 1524 N N . LEU A 1 189 ? -16.117 -2.041 16.219 1.00 96.44 189 LEU A N 1
ATOM 1525 C CA . LEU A 1 189 ? -16.823 -0.833 16.652 1.00 96.44 189 LEU A CA 1
ATOM 1526 C C . LEU A 1 189 ? -15.866 0.266 17.103 1.00 96.44 189 LEU A C 1
ATOM 1528 O O . LEU A 1 189 ? -16.194 1.442 17.052 1.00 96.44 189 LEU A O 1
ATOM 1532 N N . LYS A 1 190 ? -14.676 -0.104 17.582 1.00 96.50 190 LYS A N 1
ATOM 1533 C CA . LYS A 1 190 ? -13.618 0.844 17.937 1.00 96.50 190 LYS A CA 1
ATOM 1534 C C . LYS A 1 190 ? -12.281 0.127 18.030 1.00 96.50 190 LYS A C 1
ATOM 1536 O O . LYS A 1 190 ? -12.215 -1.004 18.500 1.00 96.50 190 LYS A O 1
ATOM 1541 N N . CYS A 1 191 ? -11.205 0.794 17.628 1.00 95.38 191 CYS A N 1
ATOM 1542 C CA . CYS A 1 191 ? -9.841 0.362 17.905 1.00 95.38 191 CYS A CA 1
ATOM 1543 C C . CYS A 1 191 ? -9.075 1.493 18.599 1.00 95.38 191 CYS A C 1
ATOM 1545 O O . CYS A 1 191 ? -9.008 2.610 18.086 1.00 95.38 191 CYS A O 1
ATOM 1547 N N . GLU A 1 192 ? -8.491 1.185 19.752 1.00 95.56 192 GLU A N 1
ATOM 1548 C CA . GLU A 1 192 ? -7.639 2.070 20.537 1.00 95.56 192 GLU A CA 1
ATOM 1549 C C . GLU A 1 192 ? -6.199 1.565 20.506 1.00 95.56 192 GLU A C 1
ATOM 1551 O O . GLU A 1 192 ? -5.894 0.435 20.896 1.00 95.56 192 GLU A O 1
ATOM 1556 N N . HIS A 1 193 ? -5.291 2.419 20.038 1.00 94.44 193 HIS A N 1
ATOM 1557 C CA . HIS A 1 193 ? -3.870 2.108 19.979 1.00 94.44 193 HIS A CA 1
ATOM 1558 C C . HIS A 1 193 ? -3.146 2.727 21.174 1.00 94.44 193 HIS A C 1
ATOM 1560 O O . HIS A 1 193 ? -2.976 3.943 21.252 1.00 94.44 193 HIS A O 1
ATOM 1566 N N . ILE A 1 194 ? -2.704 1.877 22.096 1.00 94.94 194 ILE A N 1
ATOM 1567 C CA . ILE A 1 194 ? -2.032 2.270 23.332 1.00 94.94 194 ILE A CA 1
ATOM 1568 C C . ILE A 1 194 ? -0.537 2.041 23.193 1.00 94.94 194 ILE A C 1
ATOM 1570 O O . ILE A 1 194 ? -0.085 0.958 22.818 1.00 94.94 194 ILE A O 1
ATOM 1574 N N . THR A 1 195 ? 0.249 3.052 23.529 1.00 94.06 195 THR A N 1
ATOM 1575 C CA . THR A 1 195 ? 1.706 3.020 23.442 1.00 94.06 195 THR A CA 1
ATOM 1576 C C . THR A 1 195 ? 2.350 3.209 24.809 1.00 94.06 195 THR A C 1
ATOM 1578 O O . THR A 1 195 ? 1.714 3.640 25.766 1.00 94.06 195 THR A O 1
ATOM 1581 N N . LYS A 1 196 ? 3.664 2.978 24.894 1.00 91.88 196 LYS A N 1
ATOM 1582 C CA . LYS A 1 196 ? 4.421 3.252 26.126 1.00 91.88 196 LYS A CA 1
ATOM 1583 C C . LYS A 1 196 ? 4.459 4.714 26.579 1.00 91.88 196 LYS A C 1
ATOM 1585 O O . LYS A 1 196 ? 4.880 4.973 27.703 1.00 91.88 196 LYS A O 1
ATOM 1590 N N . SER A 1 197 ? 4.081 5.661 25.718 1.00 94.06 197 SER A N 1
ATOM 1591 C CA . SER A 1 197 ? 3.871 7.052 26.138 1.00 94.06 197 SER A CA 1
ATOM 1592 C C . SER A 1 197 ? 2.541 7.256 26.856 1.00 94.06 197 SER A C 1
ATOM 1594 O O . SER A 1 197 ? 2.448 8.179 27.656 1.00 94.06 197 SER A O 1
ATOM 1596 N N . ASP A 1 198 ? 1.546 6.407 26.596 1.00 92.94 198 ASP A N 1
ATOM 1597 C CA . ASP A 1 198 ? 0.265 6.419 27.304 1.00 92.94 198 ASP A CA 1
ATOM 1598 C C . ASP A 1 198 ? 0.389 5.721 28.667 1.00 92.94 198 ASP A C 1
ATOM 1600 O O . ASP A 1 198 ? -0.053 6.251 29.682 1.00 92.94 198 ASP A O 1
ATOM 1604 N N . ASP A 1 199 ? 1.030 4.547 28.699 1.00 91.19 199 ASP A N 1
ATOM 1605 C CA . ASP A 1 199 ? 1.328 3.805 29.926 1.00 91.19 199 ASP A CA 1
ATOM 1606 C C . ASP A 1 199 ? 2.643 3.031 29.768 1.00 91.19 199 ASP A C 1
ATOM 1608 O O . ASP A 1 199 ? 2.834 2.275 28.824 1.00 91.19 199 ASP A O 1
ATOM 1612 N N . SER A 1 200 ? 3.582 3.179 30.700 1.00 91.19 200 SER A N 1
ATOM 1613 C CA . SER A 1 200 ? 4.870 2.478 30.631 1.00 91.19 200 SER A CA 1
ATOM 1614 C C . SER A 1 200 ? 4.760 0.952 30.803 1.00 91.19 200 SER A C 1
ATOM 1616 O O . SER A 1 200 ? 5.692 0.223 30.430 1.00 91.19 200 SER A O 1
ATOM 1618 N N . VAL A 1 201 ? 3.639 0.466 31.349 1.00 89.81 201 VAL A N 1
ATOM 1619 C CA . VAL A 1 201 ? 3.375 -0.930 31.712 1.00 89.81 201 VAL A CA 1
ATOM 1620 C C . VAL A 1 201 ? 2.447 -1.584 30.685 1.00 89.81 201 VAL A C 1
ATOM 1622 O O . VAL A 1 201 ? 1.229 -1.423 30.722 1.00 89.81 201 VAL A O 1
ATOM 1625 N N . SER A 1 202 ? 3.024 -2.417 29.815 1.00 85.75 202 SER A N 1
ATOM 1626 C CA . SER A 1 202 ? 2.311 -3.101 28.724 1.00 85.75 202 SER A CA 1
ATOM 1627 C C . SER A 1 202 ? 1.120 -3.950 29.190 1.00 85.75 202 SER A C 1
ATOM 1629 O O . SER A 1 202 ? 0.132 -4.059 28.473 1.00 85.75 202 SER A O 1
ATOM 1631 N N . GLN A 1 203 ? 1.183 -4.522 30.397 1.00 84.94 203 GLN A N 1
ATOM 1632 C CA . GLN A 1 203 ? 0.098 -5.318 30.986 1.00 84.94 203 GLN A CA 1
ATOM 1633 C C . GLN A 1 203 ? -1.158 -4.486 31.289 1.00 84.94 203 GLN A C 1
ATOM 1635 O O . GLN A 1 203 ? -2.242 -5.043 31.409 1.00 84.94 203 GLN A O 1
ATOM 1640 N N . ARG A 1 204 ? -1.028 -3.159 31.428 1.00 90.31 204 ARG A N 1
ATOM 1641 C CA . ARG A 1 204 ? -2.155 -2.249 31.683 1.00 90.31 204 ARG A CA 1
ATOM 1642 C C . ARG A 1 204 ? -2.753 -1.660 30.410 1.00 90.31 204 ARG A C 1
ATOM 1644 O O . ARG A 1 204 ? -3.798 -1.020 30.485 1.00 90.31 204 ARG A O 1
ATOM 1651 N N . HIS A 1 205 ? -2.127 -1.886 29.254 1.00 92.19 205 HIS A N 1
ATOM 1652 C CA . HIS A 1 205 ? -2.591 -1.312 27.995 1.00 92.19 205 HIS A CA 1
ATOM 1653 C C . HIS A 1 205 ? -4.008 -1.762 27.633 1.00 92.19 205 HIS A C 1
ATOM 1655 O O . HIS A 1 205 ? -4.778 -0.940 27.154 1.00 92.19 205 HIS A O 1
ATOM 1661 N N . GLU A 1 206 ? -4.361 -3.028 27.882 1.00 91.06 206 GLU A N 1
ATOM 1662 C CA . GLU A 1 206 ? -5.720 -3.528 27.635 1.00 91.06 206 GLU A CA 1
ATOM 1663 C C . GLU A 1 206 ? -6.740 -2.744 28.459 1.00 91.06 206 GLU A C 1
ATOM 1665 O O . GLU A 1 206 ? -7.644 -2.140 27.896 1.00 91.06 206 GLU A O 1
ATOM 1670 N N . LYS A 1 207 ? -6.525 -2.645 29.777 1.00 93.12 207 LYS A N 1
ATOM 1671 C CA . LYS A 1 207 ? -7.396 -1.870 30.668 1.00 93.12 207 LYS A CA 1
ATOM 1672 C C . LYS A 1 207 ? -7.555 -0.424 30.192 1.00 93.12 207 LYS A C 1
ATOM 1674 O O . LYS A 1 207 ? -8.675 0.074 30.148 1.00 93.12 207 LYS A O 1
ATOM 1679 N N . LEU A 1 208 ? -6.452 0.242 29.844 1.00 94.81 208 LEU A N 1
ATOM 1680 C CA . LEU A 1 208 ? -6.484 1.633 29.389 1.00 94.81 208 LEU A CA 1
ATOM 1681 C C . LEU A 1 208 ? -7.223 1.785 28.051 1.00 94.81 208 LEU A C 1
ATOM 1683 O O . LEU A 1 208 ? -8.027 2.701 27.899 1.00 94.81 208 LEU A O 1
ATOM 1687 N N . GLY A 1 209 ? -6.974 0.892 27.092 1.00 95.12 209 GLY A N 1
ATOM 1688 C CA . GLY A 1 209 ? -7.666 0.903 25.804 1.00 95.12 209 GLY A CA 1
ATOM 1689 C C . GLY A 1 209 ? -9.158 0.633 25.958 1.00 95.12 209 GLY A C 1
ATOM 1690 O O . GLY A 1 209 ? -9.965 1.373 25.406 1.00 95.12 209 GLY A O 1
ATOM 1691 N N . THR A 1 210 ? -9.539 -0.336 26.788 1.00 95.31 210 THR A N 1
ATOM 1692 C CA . THR A 1 210 ? -10.946 -0.619 27.081 1.00 95.31 210 THR A CA 1
ATOM 1693 C C . THR A 1 210 ? -11.633 0.565 27.758 1.00 95.31 210 THR A C 1
ATOM 1695 O O . THR A 1 210 ? -12.739 0.919 27.373 1.00 95.31 210 THR A O 1
ATOM 1698 N N . GLN A 1 211 ? -10.973 1.254 28.695 1.00 96.12 211 GLN A N 1
ATOM 1699 C CA . GLN A 1 211 ? -11.517 2.481 29.296 1.00 96.12 211 GLN A CA 1
ATOM 1700 C C . GLN A 1 211 ? -11.772 3.584 28.258 1.00 96.12 211 GLN A C 1
ATOM 1702 O O . GLN A 1 211 ? -12.816 4.228 28.303 1.00 96.12 211 GLN A O 1
ATOM 1707 N N . ARG A 1 212 ? -10.852 3.783 27.304 1.00 97.56 212 ARG A N 1
ATOM 1708 C CA . ARG A 1 212 ? -11.039 4.748 26.205 1.00 97.56 212 ARG A CA 1
ATOM 1709 C C . ARG A 1 212 ? -12.182 4.346 25.270 1.00 97.56 212 ARG A C 1
ATOM 1711 O O . ARG A 1 212 ? -12.921 5.213 24.821 1.00 97.56 212 ARG A O 1
ATOM 1718 N N . ILE A 1 213 ? -12.355 3.049 25.016 1.00 96.69 213 ILE A N 1
ATOM 1719 C CA . ILE A 1 213 ? -13.491 2.516 24.251 1.00 96.69 213 ILE A CA 1
ATOM 1720 C C . ILE A 1 213 ? -14.814 2.817 24.964 1.00 96.69 213 ILE A C 1
ATOM 1722 O O . ILE A 1 213 ? -15.731 3.316 24.322 1.00 96.69 213 ILE A O 1
ATOM 1726 N N . TYR A 1 214 ? -14.912 2.553 26.271 1.00 96.94 214 TYR A N 1
ATOM 1727 C CA . TYR A 1 214 ? -16.115 2.863 27.053 1.00 96.94 214 TYR A CA 1
ATOM 1728 C C . TYR A 1 214 ? -16.452 4.351 27.010 1.00 96.94 214 TYR A C 1
ATOM 1730 O O . TYR A 1 214 ? -17.590 4.700 26.724 1.00 96.94 214 TYR A O 1
ATOM 1738 N N . HIS A 1 215 ? -15.454 5.214 27.218 1.00 97.25 215 HIS A N 1
ATOM 1739 C CA . HIS A 1 215 ? -15.635 6.661 27.122 1.00 97.25 215 HIS A CA 1
ATOM 1740 C C . HIS A 1 215 ? -16.144 7.081 25.740 1.00 97.25 215 HIS A C 1
ATOM 1742 O O . HIS A 1 215 ? -17.073 7.868 25.641 1.00 97.25 215 HIS A O 1
ATOM 1748 N N . TYR A 1 216 ? -15.570 6.523 24.670 1.00 95.94 216 TYR A N 1
ATOM 1749 C CA . TYR A 1 216 ? -16.032 6.789 23.310 1.00 95.94 216 TYR A CA 1
ATOM 1750 C C . TYR A 1 216 ? -17.498 6.381 23.104 1.00 95.94 216 TYR A C 1
ATOM 1752 O O . TYR A 1 216 ? -18.250 7.141 22.509 1.00 95.94 216 TYR A O 1
ATOM 1760 N N . LEU A 1 217 ? -17.918 5.207 23.587 1.00 94.94 217 LEU A N 1
ATOM 1761 C CA . LEU A 1 217 ? -19.310 4.754 23.458 1.00 94.94 217 LEU A CA 1
ATOM 1762 C C . LEU A 1 217 ? -20.270 5.623 24.285 1.00 94.94 217 LEU A C 1
ATOM 1764 O O . LEU A 1 217 ? -21.329 5.995 23.789 1.00 94.94 217 LEU A O 1
ATOM 1768 N N . GLU A 1 218 ? -19.871 6.018 25.495 1.00 95.62 218 GLU A N 1
ATOM 1769 C CA . GLU A 1 218 ? -20.632 6.938 26.348 1.00 95.62 218 GLU A CA 1
ATOM 1770 C C . GLU A 1 218 ? -20.795 8.321 25.694 1.00 95.62 218 GLU A C 1
ATOM 1772 O O . GLU A 1 218 ? -21.893 8.869 25.673 1.00 95.62 218 GLU A O 1
ATOM 1777 N N . GLU A 1 219 ? -19.743 8.858 25.065 1.00 96.00 219 GLU A N 1
ATOM 1778 C CA . GLU A 1 219 ? -19.808 10.107 24.287 1.00 96.00 219 GLU A CA 1
ATOM 1779 C C . GLU A 1 219 ? -20.752 10.026 23.078 1.00 96.00 219 GLU A C 1
ATOM 1781 O O . GLU A 1 219 ? -21.170 11.060 22.556 1.00 96.00 219 GLU A O 1
ATOM 1786 N N . GLN A 1 220 ? -21.059 8.819 22.602 1.00 92.19 220 GLN A N 1
ATOM 1787 C CA . GLN A 1 220 ? -22.021 8.576 21.526 1.00 92.19 220 GLN A CA 1
ATOM 1788 C C . GLN A 1 220 ? -23.426 8.229 22.048 1.00 92.19 220 GLN A C 1
ATOM 1790 O O . GLN A 1 220 ? -24.285 7.887 21.240 1.00 92.19 220 GLN A O 1
ATOM 1795 N N . ASP A 1 221 ? -23.667 8.322 23.362 1.00 93.88 221 ASP A N 1
ATOM 1796 C CA . ASP A 1 221 ? -24.922 7.920 24.019 1.00 93.88 221 ASP A CA 1
ATOM 1797 C C . ASP A 1 221 ? -25.261 6.431 23.800 1.00 93.88 221 ASP A C 1
ATOM 1799 O O . ASP A 1 221 ? -26.415 6.029 23.652 1.00 93.88 221 ASP A O 1
ATOM 1803 N N . ILE A 1 222 ? -24.226 5.586 23.745 1.00 93.50 222 ILE A N 1
ATOM 1804 C CA . ILE A 1 222 ? -24.356 4.143 23.536 1.00 93.50 222 ILE A CA 1
ATOM 1805 C C . ILE A 1 222 ? -24.099 3.422 24.854 1.00 93.50 222 ILE A C 1
ATOM 1807 O O . ILE A 1 222 ? -22.964 3.313 25.325 1.00 93.50 222 ILE A O 1
ATOM 1811 N N . GLN A 1 223 ? -25.158 2.856 25.426 1.00 94.12 223 GLN A N 1
ATOM 1812 C CA . GLN A 1 223 ? -25.053 1.992 26.594 1.00 94.12 223 GLN A CA 1
ATOM 1813 C C . GLN A 1 223 ? -24.494 0.613 26.207 1.00 94.12 223 GLN A C 1
ATOM 1815 O O . GLN A 1 223 ? -24.918 0.001 25.227 1.00 94.12 223 GLN A O 1
ATOM 1820 N N . VAL A 1 224 ? -23.549 0.100 26.997 1.00 94.31 224 VAL A N 1
ATOM 1821 C CA . VAL A 1 224 ? -23.049 -1.276 26.871 1.00 94.31 224 VAL A CA 1
ATOM 1822 C C . VAL A 1 224 ? -23.799 -2.167 27.857 1.00 94.31 224 VAL A C 1
ATOM 1824 O O . VAL A 1 224 ? -23.705 -1.973 29.068 1.00 94.31 224 VAL A O 1
ATOM 1827 N N . ASN A 1 225 ? -24.531 -3.149 27.339 1.00 93.12 225 ASN A N 1
ATOM 1828 C CA . ASN A 1 225 ? -25.349 -4.072 28.125 1.00 93.12 225 ASN A CA 1
ATOM 1829 C C . ASN A 1 225 ? -24.523 -5.252 28.649 1.00 93.12 225 ASN A C 1
ATOM 1831 O O . ASN A 1 225 ? -24.515 -5.541 29.846 1.00 93.12 225 ASN A O 1
ATOM 1835 N N . VAL A 1 226 ? -23.802 -5.922 27.749 1.00 92.19 226 VAL A N 1
ATOM 1836 C CA . VAL A 1 226 ? -22.892 -7.021 28.074 1.00 92.19 226 VAL A CA 1
ATOM 1837 C C . VAL A 1 226 ? -21.535 -6.733 27.461 1.00 92.19 226 VAL A C 1
ATOM 1839 O O . VAL A 1 226 ? -21.416 -6.400 26.283 1.00 92.19 226 VAL A O 1
ATOM 1842 N N . HIS A 1 227 ? -20.495 -6.905 28.267 1.00 93.12 227 HIS A N 1
ATOM 1843 C CA . HIS A 1 227 ? -19.118 -6.825 27.816 1.00 93.12 227 HIS A CA 1
ATOM 1844 C C . HIS A 1 227 ? -18.416 -8.147 28.085 1.00 93.12 227 HIS A C 1
ATOM 1846 O O . HIS A 1 227 ? -18.201 -8.538 29.232 1.00 93.12 227 HIS A O 1
ATOM 1852 N N . SER A 1 228 ? -18.047 -8.818 27.000 1.00 90.75 228 SER A N 1
ATOM 1853 C CA . SER A 1 228 ? -17.247 -10.036 27.040 1.00 90.75 228 SER A CA 1
ATOM 1854 C C . SER A 1 228 ? -15.783 -9.718 26.728 1.00 90.75 228 SER A C 1
ATOM 1856 O O . SER A 1 228 ? -15.473 -9.002 25.776 1.00 90.75 228 SER A O 1
ATOM 1858 N N . HIS A 1 229 ? -14.862 -10.270 27.512 1.00 82.19 229 HIS A N 1
ATOM 1859 C CA . HIS A 1 229 ? -13.438 -10.300 27.174 1.00 82.19 229 HIS A CA 1
ATOM 1860 C C . HIS A 1 229 ? -13.096 -11.657 26.570 1.00 82.19 229 HIS A C 1
ATOM 1862 O O . HIS A 1 229 ? -13.663 -12.666 26.993 1.00 82.19 229 HIS A O 1
ATOM 1868 N N . ASP A 1 230 ? -12.155 -11.691 25.625 1.00 65.69 230 ASP A N 1
ATOM 1869 C CA . ASP A 1 230 ? -11.600 -12.951 25.128 1.00 65.69 230 ASP A CA 1
ATOM 1870 C C . ASP A 1 230 ? -10.893 -13.697 26.281 1.00 65.69 230 ASP A C 1
ATOM 1872 O O . ASP A 1 230 ? -9.732 -13.456 26.624 1.00 65.69 230 ASP A O 1
ATOM 1876 N N . LEU A 1 231 ? -11.639 -14.580 26.953 1.00 45.94 231 LEU A N 1
ATOM 1877 C CA . LEU A 1 231 ? -11.097 -15.606 27.827 1.00 45.94 231 LEU A CA 1
ATOM 1878 C C . LEU A 1 231 ? -10.437 -16.614 26.900 1.00 45.94 231 LEU A C 1
ATOM 1880 O O . LEU A 1 231 ? -11.134 -17.321 26.179 1.00 45.94 231 LEU A O 1
ATOM 1884 N N . LYS A 1 232 ? -9.102 -16.671 26.919 1.00 41.53 232 LYS A N 1
ATOM 1885 C CA . LYS A 1 232 ? -8.326 -17.699 26.218 1.00 41.53 232 LYS A CA 1
ATOM 1886 C C . LYS A 1 232 ? -9.031 -19.053 26.337 1.00 41.53 232 LYS A C 1
ATOM 1888 O O . LYS A 1 232 ? -9.006 -19.665 27.403 1.00 41.53 232 LYS A O 1
ATOM 1893 N N . PHE A 1 233 ? -9.619 -19.522 25.241 1.00 33.72 233 PHE A N 1
ATOM 1894 C CA . PHE A 1 233 ? -9.946 -20.928 25.093 1.00 33.72 233 PHE A CA 1
ATOM 1895 C C . PHE A 1 233 ? -8.608 -21.666 25.035 1.00 33.72 233 PHE A C 1
ATOM 1897 O O . PHE A 1 233 ? -7.901 -21.632 24.025 1.00 33.72 233 PHE A O 1
ATOM 1904 N N . GLU A 1 234 ? -8.207 -22.239 26.169 1.00 29.64 234 GLU A N 1
ATOM 1905 C CA . GLU A 1 234 ? -7.179 -23.272 26.200 1.00 29.64 234 GLU A CA 1
ATOM 1906 C C . GLU A 1 234 ? -7.699 -24.440 25.348 1.00 29.64 234 GLU A C 1
ATOM 1908 O O . GLU A 1 234 ? -8.677 -25.092 25.713 1.00 29.64 234 GLU A O 1
ATOM 1913 N N . TYR A 1 235 ? -7.096 -24.625 24.171 1.00 34.84 235 TYR A N 1
ATOM 1914 C CA . TYR A 1 235 ? -7.181 -25.865 23.398 1.00 34.84 235 TYR A CA 1
ATOM 1915 C C . TYR A 1 235 ? -6.197 -26.888 23.962 1.00 34.84 235 TYR A C 1
ATOM 1917 O O . TYR A 1 235 ? -5.042 -26.483 24.243 1.00 34.84 235 TYR A O 1
#

Solvent-accessible surface area (backbone atoms only — not comparable to full-atom values): 13501 Å² total; per-residue (Å²): 133,86,77,82,83,79,76,84,79,76,86,78,53,87,90,53,74,82,55,85,44,61,50,67,39,69,71,29,53,56,49,51,53,55,52,51,54,57,44,55,76,78,37,94,49,52,77,41,85,75,45,80,44,80,60,35,30,24,41,38,37,32,33,34,28,76,71,45,78,85,49,58,48,78,46,42,30,31,52,72,43,100,86,74,44,43,50,54,46,52,55,53,49,48,53,43,65,75,65,74,56,51,72,69,53,50,53,48,49,28,57,74,70,41,30,49,59,65,54,70,70,58,49,51,55,51,48,62,64,46,46,60,57,51,53,49,52,50,51,54,50,24,54,52,36,43,55,54,40,49,72,73,37,93,78,75,75,40,38,45,37,34,41,49,66,49,64,42,100,48,104,70,28,64,36,30,44,20,34,34,26,27,65,86,69,69,39,56,48,46,76,34,80,36,36,48,89,80,42,82,51,55,88,48,36,48,61,53,23,51,52,52,51,51,51,54,34,52,76,66,75,45,44,75,72,45,80,46,65,77,70,82,79,84,126

Foldseek 3Di:
DDDDPPDPDDDDDPVCPLPAAAAADPVLVVVVVVLQVVCVVPDVWDWDFPDWDDAFRKIWTKTATPPDRVPIDIGMRFDADPVRDGPVQLVLLVCCVVVPDDPVRVVVVCVVVSGGHHDPVVSVVVCVVVVVVVVVVVVVQLVVQVVVQCVVDPVSPAFAWEKDKAFPPDPQGQKIWIFIAGPVPRHTNDIDIDGCVNPVHRVCRNVVRVVVVVVVCVVVVGDHDHYHYPPPPDD